Protein 5JG7 (pdb70)

Foldseek 3Di:
DAAEEEEQDPVLQCLCLLCPPRHHYYYAHDDPPDDDDDGDPVRVVSCPPHDYYDYDDPCPDPVCVVPVVVCNPPDDDDPCPPPDPVHVVCCLVVVLVSLVVSLVVCCVRVVVCNVSSVVSSVVVNVVSCVNPPVVVVVVPPDDD/DAAAEEEQDVVLLCLCLLCPVRHHYYYAHDDDVDDGDVVNVVNPPNHPYYDYDDPCPDPVCVVPPVVCNPPDDDDPCPPPDDPDALVVVLVSLVVSLVVCCVRPVVCNVSSVVSSVVVNVVSVCSDVVVVVVVPDDDD

CATH classification: 3.40.50.1980

Organism: Salmonella typhimurium (strain LT2 / SGSC1412 / ATCC 700720) (NCBI:txid99287)

Solvent-accessible surface area: 16280 Å² total

InterPro domains:
  IPR006127 Periplasmic solute binding protein, ZnuA-like [PF01297] (32-295)
  IPR006128 Adhesion lipoprotein PsaA-like [PR00690] (29-47)
  IPR006128 Adhesion lipoprotein PsaA-like [PR00690] (60-73)
  IPR006128 Adhesion lipoprotein PsaA-like [PR00690] (73-90)
  IPR006128 Adhesion lipoprotein PsaA-like [PR00690] (184-205)
  IPR006128 Adhesion lipoprotein PsaA-like [PR00690] (237-255)
  IPR006128 Adhesion lipoprotein PsaA-like [PR00690] (263-282)
  IPR006129 Adhesin B [PR00691] (29-50)
  IPR006129 Adhesin B [PR00691] (54-72)
  IPR006129 Adhesin B [PR00691] (73-92)
  IPR006129 Adhesin B [PR00691] (184-201)
  IPR006129 Adhesin B [PR00691] (210-228)
  IPR006129 Adhesin B [PR00691] (233-250)
  IPR006129 Adhesin B [PR00691] (255-273)
  IPR050492 Bacterial metal-binding protein 9 [PTHR42953] (10-298)

Radius of gyration: 21.62 Å; Cα contacts (8 Å, |Δi|>4): 447; chains: 2; bounding box: 45×67×71 Å

Secondary structure (DSSP, 8-state):
--EEEEES-HHHH--HHHHTTSEEEEE-------S--PPPHHHHHHHTT--EEEE--GGGSHHHHHH-GGGTTS-EEE--TT---------HHHHHHHHHHHHHHHHHH-GGGHHHHHHHHHHHHHHHH---HHHHHHHTSPP-/--EEEEES-HHHH--HHHHTTSEEEEE-PPP---PPPHHHHHHHTT--EEEE--GGGSHHHHHH-GGGTTS-EEE--TT------HHHHHHHHHHHHHHHHHH-GGGHHHHHHHHHHHHHHHH---HHHHHHHTPPP-

Sequence (282 aa):
EKFKVITTFTVIADAKKNVAGDAAEVSSITKPGEIHEYQPTPGDIKRAQGAQLILANGLNLERWFARFYQHLSGVPEVVVSTGVKPGIHAWWSAENALIYVDNIRDALVKYDPDNAQQIYKQNAERYKAKIRRQQADPLRAELEKIPADEKFKVITTFFTVIADAKNVAGDAAEVSSITKPGAYQPTPGDIKRAQGAQLILANGLNLEERWFARFYQHLSSGVPEVVVSTGVKPAWSAENALIYVDNIRDALVKYDPDNAQIYKQNAERYKAKIRRQADPLRAELEKIPAD

B-factor: mean 22.97, std 14.44, range [2.59, 159.56]

Nearest PDB structures (foldseek):
  5jg7-assembly1_A  TM=1.007E+00  e=6.590E-25  Salmonella enterica subsp. enterica serovar Typhimurium str. LT2
  5jg7-assembly1_B  TM=9.469E-01  e=6.593E-22  Salmonella enterica subsp. enterica serovar Typhimurium str. LT2
  7lm6-assembly1_A  TM=6.054E-01  e=1.910E-05  Streptococcus pseudopneumoniae 5247
  3cx3-assembly2_B  TM=5.888E-01  e=1.595E-05  Streptococcus pneumoniae R6
  4h0f-assembly2_B  TM=5.814E-01  e=5.980E-05  Streptococcus agalactiae 2603V/R

Structure (mmCIF, N/CA/C/O backbone):
data_5JG7
#
_entry.id   5JG7
#
_cell.length_a   44.057
_cell.length_b   84.582
_cell.length_c   91.049
_cell.angle_alpha   90.000
_cell.angle_beta   90.000
_cell.angle_gamma   90.000
#
_symmetry.space_group_name_H-M   'P 21 21 21'
#
loop_
_entity.id
_entity.type
_entity.pdbx_description
1 polymer 'Fur regulated Salmonella iron transporter'
2 non-polymer GLYCEROL
3 water water
#
loop_
_atom_site.group_PDB
_atom_site.id
_atom_site.type_symbol
_atom_site.label_atom_id
_atom_site.label_alt_id
_atom_site.label_comp_id
_atom_site.label_asym_id
_atom_site.label_entity_id
_atom_site.label_seq_id
_atom_site.pdbx_PDB_ins_code
_atom_site.Cartn_x
_atom_site.Cartn_y
_atom_site.Cartn_z
_atom_site.occupancy
_atom_site.B_iso_or_equiv
_atom_site.auth_seq_id
_atom_site.auth_comp_id
_atom_site.auth_asym_id
_atom_site.auth_atom_id
_atom_site.pdbx_PDB_model_num
ATOM 1 N N . GLU A 1 1 ? 38.418 53.974 -0.846 1.00 45.16 28 GLU A N 1
ATOM 2 C CA . GLU A 1 1 ? 38.115 52.900 0.094 1.00 44.03 28 GLU A CA 1
ATOM 3 C C . GLU A 1 1 ? 36.631 52.544 0.032 1.00 37.30 28 GLU A C 1
ATOM 4 O O . GLU A 1 1 ? 35.776 53.432 0.086 1.00 36.71 28 GLU A O 1
ATOM 10 N N . LYS A 1 2 ? 36.327 51.251 -0.084 1.00 31.29 29 LYS A N 1
ATOM 11 C CA . LYS A 1 2 ? 34.937 50.822 -0.172 1.00 27.01 29 LYS A CA 1
ATOM 12 C C . LYS A 1 2 ? 34.190 51.153 1.113 1.00 21.44 29 LYS A C 1
ATOM 13 O O . LYS A 1 2 ? 34.719 50.994 2.215 1.00 22.62 29 LYS A O 1
ATOM 19 N N . PHE A 1 3 ? 32.953 51.614 0.953 1.00 19.17 30 PHE A N 1
ATOM 20 C CA . PHE A 1 3 ? 32.042 51.803 2.073 1.00 16.27 30 PHE A CA 1
ATOM 21 C C . PHE A 1 3 ? 31.916 50.501 2.861 1.00 15.80 30 PHE A C 1
ATOM 22 O O . PHE A 1 3 ? 31.806 49.422 2.282 1.00 17.05 30 PHE A O 1
ATOM 30 N N . LYS A 1 4 ? 31.941 50.591 4.189 1.00 14.20 31 LYS A N 1
ATOM 31 C CA . LYS A 1 4 ? 32.015 49.398 5.029 1.00 15.50 31 LYS A CA 1
ATOM 32 C C . LYS A 1 4 ? 30.742 49.255 5.857 1.00 11.57 31 LYS A C 1
ATOM 33 O O . LYS A 1 4 ? 30.326 50.199 6.533 1.00 11.28 31 LYS A O 1
ATOM 39 N N . VAL A 1 5 ? 30.146 48.063 5.818 1.00 10.10 32 VAL A N 1
ATOM 40 C CA . VAL A 1 5 ? 28.855 47.791 6.449 1.00 9.26 32 VAL A CA 1
ATOM 41 C C . VAL A 1 5 ? 29.007 46.563 7.331 1.00 8.62 32 VAL A C 1
ATOM 42 O O . VAL A 1 5 ? 29.684 45.607 6.944 1.00 9.04 32 VAL A O 1
ATOM 46 N N . ILE A 1 6 ? 28.373 46.564 8.510 1.00 6.86 33 ILE A N 1
ATOM 47 C CA . ILE A 1 6 ? 28.385 45.366 9.342 1.00 7.53 33 ILE A CA 1
ATOM 48 C C . ILE A 1 6 ? 26.971 45.038 9.810 1.00 6.45 33 ILE A C 1
ATOM 49 O O . ILE A 1 6 ? 26.054 45.860 9.749 1.00 4.91 33 ILE A O 1
ATOM 54 N N . THR A 1 7 ? 26.815 43.794 10.258 1.00 4.24 34 THR A N 1
ATOM 55 C CA . THR A 1 7 ? 25.561 43.303 10.807 1.00 4.26 34 THR A CA 1
ATOM 56 C C . THR A 1 7 ? 25.876 42.142 11.735 1.00 4.58 34 THR A C 1
ATOM 57 O O . THR A 1 7 ? 26.952 41.543 11.659 1.00 5.98 34 THR A O 1
ATOM 61 N N . THR A 1 8 ? 24.929 41.813 12.619 1.00 3.83 35 THR A N 1
ATOM 62 C CA . THR A 1 8 ? 25.099 40.633 13.457 1.00 4.95 35 THR A CA 1
ATOM 63 C C . THR A 1 8 ? 24.304 39.437 12.945 1.00 5.40 35 THR A C 1
ATOM 64 O O . THR A 1 8 ? 24.307 38.388 13.590 1.00 8.69 35 THR A O 1
ATOM 68 N N . PHE A 1 9 ? 23.628 39.564 11.803 1.00 5.34 36 PHE A N 1
ATOM 69 C CA . PHE A 1 9 ? 22.814 38.493 11.239 1.00 6.60 36 PHE A CA 1
ATOM 70 C C . PHE A 1 9 ? 23.407 38.036 9.919 1.00 7.09 36 PHE A C 1
ATOM 71 O O . PHE A 1 9 ? 23.510 38.826 8.972 1.00 7.71 36 PHE A O 1
ATOM 79 N N . THR A 1 10 ? 23.754 36.752 9.844 1.00 9.53 37 THR A N 1
ATOM 80 C CA . THR A 1 10 ? 24.356 36.216 8.631 1.00 12.33 37 THR A CA 1
ATOM 81 C C . THR A 1 10 ? 23.449 36.409 7.424 1.00 9.32 37 THR A C 1
ATOM 82 O O . THR A 1 10 ? 23.915 36.772 6.337 1.00 7.83 37 THR A O 1
ATOM 86 N N . VAL A 1 11 ? 22.145 36.205 7.594 1.00 8.51 38 VAL A N 1
ATOM 87 C CA . VAL A 1 11 ? 21.258 36.312 6.438 1.00 9.53 38 VAL A CA 1
ATOM 88 C C . VAL A 1 11 ? 21.196 37.753 5.932 1.00 6.63 38 VAL A C 1
ATOM 89 O O . VAL A 1 11 ? 21.122 37.985 4.719 1.00 6.44 38 VAL A O 1
ATOM 93 N N . ILE A 1 12 ? 21.246 38.741 6.833 1.00 5.29 39 ILE A N 1
ATOM 94 C CA . ILE A 1 12 ? 21.327 40.133 6.367 1.00 4.64 39 ILE A CA 1
ATOM 95 C C . ILE A 1 12 ? 22.643 40.379 5.639 1.00 4.84 39 ILE A C 1
ATOM 96 O O . ILE A 1 12 ? 22.678 41.062 4.610 1.00 3.84 39 ILE A O 1
ATOM 101 N N . ALA A 1 13 ? 23.745 39.818 6.141 1.00 6.11 40 ALA A N 1
ATOM 102 C CA . ALA A 1 13 ? 25.015 39.987 5.437 1.00 6.18 40 ALA A CA 1
ATOM 103 C C . ALA A 1 13 ? 24.950 39.380 4.038 1.00 7.89 40 ALA A C 1
ATOM 104 O O . ALA A 1 13 ? 25.419 39.991 3.071 1.00 10.15 40 ALA A O 1
ATOM 106 N N . ASP A 1 14 ? 24.350 38.191 3.914 1.00 7.13 41 ASP A N 1
ATOM 107 C CA . ASP A 1 14 ? 24.238 37.525 2.616 1.00 9.89 41 ASP A CA 1
ATOM 108 C C . ASP A 1 14 ? 23.445 38.378 1.632 1.00 8.73 41 ASP A C 1
ATOM 109 O O . ASP A 1 14 ? 23.862 38.573 0.486 1.00 8.80 41 ASP A O 1
ATOM 122 N N . ALA A 1 16 ? 22.808 41.612 1.868 1.00 4.50 43 ALA A N 1
ATOM 123 C CA . ALA A 1 16 ? 23.515 42.873 1.657 1.00 5.29 43 ALA A CA 1
ATOM 124 C C . ALA A 1 16 ? 24.708 42.718 0.712 1.00 6.24 43 ALA A C 1
ATOM 125 O O . ALA A 1 16 ? 25.003 43.643 -0.052 1.00 8.21 43 ALA A O 1
ATOM 127 N N A LYS A 1 17 ? 25.399 41.569 0.746 0.53 8.35 44 LYS A N 1
ATOM 128 N N B LYS A 1 17 ? 25.390 41.563 0.738 0.47 8.05 44 LYS A N 1
ATOM 129 C CA A LYS A 1 17 ? 26.480 41.329 -0.209 0.53 9.26 44 LYS A CA 1
ATOM 130 C CA B LYS A 1 17 ? 26.483 41.323 -0.203 0.47 8.87 44 LYS A CA 1
ATOM 131 C C A LYS A 1 17 ? 25.961 41.353 -1.640 0.53 9.51 44 LYS A C 1
ATOM 132 C C B LYS A 1 17 ? 25.987 41.296 -1.643 0.47 9.39 44 LYS A C 1
ATOM 133 O O A LYS A 1 17 ? 26.624 41.882 -2.542 0.53 9.79 44 LYS A O 1
ATOM 134 O O B LYS A 1 17 ? 26.702 41.730 -2.556 0.47 10.11 44 LYS A O 1
ATOM 145 N N . ASN A 1 18 ? 24.778 40.782 -1.870 1.00 8.67 45 ASN A N 1
ATOM 146 C CA . ASN A 1 18 ? 24.207 40.798 -3.213 1.00 7.10 45 ASN A CA 1
ATOM 147 C C . ASN A 1 18 ? 23.797 42.204 -3.635 1.00 7.34 45 ASN A C 1
ATOM 148 O O . ASN A 1 18 ? 23.973 42.583 -4.798 1.00 13.46 45 ASN A O 1
ATOM 153 N N . VAL A 1 19 ? 23.263 43.003 -2.708 1.00 7.24 46 VAL A N 1
ATOM 154 C CA . VAL A 1 19 ? 22.906 44.375 -3.060 1.00 7.95 46 VAL A CA 1
ATOM 155 C C . VAL A 1 19 ? 24.165 45.222 -3.247 1.00 9.26 46 VAL A C 1
ATOM 156 O O . VAL A 1 19 ? 24.235 46.062 -4.158 1.00 9.12 46 VAL A O 1
ATOM 160 N N . ALA A 1 20 ? 25.173 45.020 -2.388 1.00 10.39 47 ALA A N 1
ATOM 161 C CA . ALA A 1 20 ? 26.376 45.855 -2.411 1.00 11.61 47 ALA A CA 1
ATOM 162 C C . ALA A 1 20 ? 27.257 45.546 -3.612 1.00 14.85 47 ALA A C 1
ATOM 163 O O . ALA A 1 20 ? 27.847 46.459 -4.209 1.00 14.44 47 ALA A O 1
ATOM 165 N N . GLY A 1 21 ? 27.378 44.266 -3.969 1.00 14.60 48 GLY A N 1
ATOM 166 C CA . GLY A 1 21 ? 28.280 43.889 -5.046 1.00 17.47 48 GLY A CA 1
ATOM 167 C C . GLY A 1 21 ? 29.687 44.378 -4.766 1.00 18.72 48 GLY A C 1
ATOM 168 O O . GLY A 1 21 ? 30.253 44.150 -3.689 1.00 21.11 48 GLY A O 1
ATOM 169 N N . ASP A 1 22 ? 30.250 45.096 -5.735 1.00 21.12 49 ASP A N 1
ATOM 170 C CA . ASP A 1 22 ? 31.601 45.632 -5.627 1.00 23.44 49 ASP A CA 1
ATOM 171 C C . ASP A 1 22 ? 31.664 47.006 -4.967 1.00 22.41 49 ASP A C 1
ATOM 172 O O . ASP A 1 22 ? 32.771 47.509 -4.738 1.00 25.05 49 ASP A O 1
ATOM 177 N N . ALA A 1 23 ? 30.519 47.635 -4.680 1.00 18.90 50 ALA A N 1
ATOM 178 C CA . ALA A 1 23 ? 30.506 49.012 -4.190 1.00 17.83 50 ALA A CA 1
ATOM 179 C C . ALA A 1 23 ? 30.771 49.115 -2.694 1.00 17.04 50 ALA A C 1
ATOM 180 O O . ALA A 1 23 ? 31.340 50.115 -2.234 1.00 22.21 50 ALA A O 1
ATOM 182 N N . ALA A 1 24 ? 30.349 48.130 -1.913 1.00 16.43 51 ALA A N 1
ATOM 183 C CA . ALA A 1 24 ? 30.556 48.175 -0.475 1.00 15.93 51 ALA A CA 1
ATOM 184 C C . ALA A 1 24 ? 31.092 46.837 0.014 1.00 16.11 51 ALA A C 1
ATOM 185 O O . ALA A 1 24 ? 30.951 45.804 -0.644 1.00 16.66 51 ALA A O 1
ATOM 187 N N . GLU A 1 25 ? 31.720 46.876 1.184 1.00 15.51 52 GLU A N 1
ATOM 188 C CA . GLU A 1 25 ? 32.175 45.686 1.882 1.00 18.30 52 GLU A CA 1
ATOM 189 C C . GLU A 1 25 ? 31.210 45.392 3.023 1.00 14.75 52 GLU A C 1
ATOM 190 O O . GLU A 1 25 ? 30.857 46.296 3.782 1.00 17.30 52 GLU A O 1
ATOM 196 N N . VAL A 1 26 ? 30.786 44.139 3.136 1.00 13.19 53 VAL A N 1
ATOM 197 C CA . VAL A 1 26 ? 29.817 43.719 4.145 1.00 11.59 53 VAL A CA 1
ATOM 198 C C . VAL A 1 26 ? 30.445 42.619 4.984 1.00 12.95 53 VAL A C 1
ATOM 199 O O . VAL A 1 26 ? 30.918 41.613 4.439 1.00 15.26 53 VAL A O 1
ATOM 203 N N . SER A 1 27 ? 30.453 42.808 6.301 1.00 12.89 54 SER A N 1
ATOM 204 C CA . SER A 1 27 ? 30.997 41.834 7.235 1.00 14.24 54 SER A CA 1
ATOM 205 C C . SER A 1 27 ? 29.980 41.576 8.329 1.00 12.45 54 SER A C 1
ATOM 206 O O . SER A 1 27 ? 29.189 42.449 8.671 1.00 9.53 54 SER A O 1
ATOM 209 N N . SER A 1 28 ? 30.022 40.387 8.902 1.00 11.15 55 SER A N 1
ATOM 210 C CA . SER A 1 28 ? 29.152 40.109 10.030 1.00 11.16 55 SER A CA 1
ATOM 211 C C . SER A 1 28 ? 29.981 39.800 11.267 1.00 12.40 55 SER A C 1
ATOM 212 O O . SER A 1 28 ? 31.126 39.343 11.181 1.00 13.31 55 SER A O 1
ATOM 215 N N . ILE A 1 29 ? 29.406 40.099 12.426 1.00 7.17 56 ILE A N 1
ATOM 216 C CA . ILE A 1 29 ? 30.047 39.788 13.693 1.00 8.34 56 ILE A CA 1
ATOM 217 C C . ILE A 1 29 ? 29.037 39.013 14.524 1.00 8.14 56 ILE A C 1
ATOM 218 O O . ILE A 1 29 ? 27.836 39.028 14.248 1.00 6.96 56 ILE A O 1
ATOM 223 N N . THR A 1 30 ? 29.533 38.306 15.538 1.00 9.13 57 THR A N 1
ATOM 224 C CA . THR A 1 30 ? 28.680 37.438 16.337 1.00 12.31 57 THR A CA 1
ATOM 225 C C . THR A 1 30 ? 28.154 38.183 17.564 1.00 15.16 57 THR A C 1
ATOM 226 O O . THR A 1 30 ? 28.911 38.858 18.270 1.00 19.67 57 THR A O 1
ATOM 230 N N . LYS A 1 31 ? 26.843 38.103 17.779 1.00 11.42 58 LYS A N 1
ATOM 231 C CA . LYS A 1 31 ? 26.169 38.651 18.956 1.00 13.02 58 LYS A CA 1
ATOM 232 C C . LYS A 1 31 ? 25.813 37.520 19.911 1.00 14.07 58 LYS A C 1
ATOM 233 O O . LYS A 1 31 ? 25.165 36.548 19.490 1.00 13.83 58 LYS A O 1
ATOM 239 N N . PRO A 1 32 ? 26.200 37.584 21.181 1.00 15.65 59 PRO A N 1
ATOM 240 C CA . PRO A 1 32 ? 25.850 36.498 22.105 1.00 16.42 59 PRO A CA 1
ATOM 241 C C . PRO A 1 32 ? 24.350 36.450 22.365 1.00 20.84 59 PRO A C 1
ATOM 242 O O . PRO A 1 32 ? 23.648 37.460 22.299 1.00 20.33 59 PRO A O 1
ATOM 246 N N . GLY A 1 33 ? 23.860 35.253 22.669 1.00 22.33 60 GLY A N 1
ATOM 247 C CA . GLY A 1 33 ? 22.436 35.050 22.882 1.00 27.73 60 GLY A CA 1
ATOM 248 C C . GLY A 1 33 ? 21.973 35.331 24.300 1.00 33.35 60 GLY A C 1
ATOM 249 O O . GLY A 1 33 ? 22.679 35.972 25.080 1.00 39.00 60 GLY A O 1
ATOM 250 N N . GLU A 1 35 ? 21.397 37.259 28.615 1.00 56.66 62 GLU A N 1
ATOM 251 C CA . GLU A 1 35 ? 22.562 38.134 28.528 1.00 56.85 62 GLU A CA 1
ATOM 252 C C . GLU A 1 35 ? 23.798 37.459 29.116 1.00 56.56 62 GLU A C 1
ATOM 253 O O . GLU A 1 35 ? 23.756 36.936 30.230 1.00 55.99 62 GLU A O 1
ATOM 255 N N . ILE A 1 36 ? 24.897 37.481 28.361 1.00 56.31 63 ILE A N 1
ATOM 256 C CA . ILE A 1 36 ? 26.129 36.806 28.751 1.00 55.67 63 ILE A CA 1
ATOM 257 C C . ILE A 1 36 ? 27.012 37.746 29.564 1.00 56.11 63 ILE A C 1
ATOM 258 O O . ILE A 1 36 ? 27.246 38.892 29.162 1.00 57.71 63 ILE A O 1
ATOM 260 N N . HIS A 1 37 ? 27.506 37.251 30.703 1.00 57.08 64 HIS A N 1
ATOM 261 C CA . HIS A 1 37 ? 28.281 38.086 31.618 1.00 57.33 64 HIS A CA 1
ATOM 262 C C . HIS A 1 37 ? 29.548 38.611 30.954 1.00 56.87 64 HIS A C 1
ATOM 263 O O . HIS A 1 37 ? 29.721 39.823 30.779 1.00 59.12 64 HIS A O 1
ATOM 265 N N . GLU A 1 38 ? 30.454 37.711 30.586 1.00 53.80 65 GLU A N 1
ATOM 266 C CA . GLU A 1 38 ? 31.705 38.073 29.925 1.00 51.34 65 GLU A CA 1
ATOM 267 C C . GLU A 1 38 ? 31.686 37.469 28.524 1.00 48.37 65 GLU A C 1
ATOM 268 O O . GLU A 1 38 ? 31.900 36.262 28.357 1.00 50.85 65 GLU A O 1
ATOM 270 N N . TYR A 1 39 ? 31.416 38.296 27.514 1.00 42.90 66 TYR A N 1
ATOM 271 C CA . TYR A 1 39 ? 31.500 37.859 26.121 1.00 37.18 66 TYR A CA 1
ATOM 272 C C . TYR A 1 39 ? 32.609 38.650 25.440 1.00 34.37 66 TYR A C 1
ATOM 273 O O . TYR A 1 39 ? 32.414 39.806 25.053 1.00 35.42 66 TYR A O 1
ATOM 282 N N . GLN A 1 40 ? 33.747 38.012 25.277 1.00 30.48 67 GLN A N 1
ATOM 283 C CA . GLN A 1 40 ? 34.911 38.641 24.675 1.00 31.85 67 GLN A CA 1
ATOM 284 C C . GLN A 1 40 ? 34.848 38.496 23.158 1.00 30.60 67 GLN A C 1
ATOM 285 O O . GLN A 1 40 ? 34.576 37.403 22.659 1.00 27.05 67 GLN A O 1
ATOM 291 N N . PRO A 1 41 ? 35.085 39.561 22.401 1.00 34.86 68 PRO A N 1
ATOM 292 C CA . PRO A 1 41 ? 35.126 39.421 20.944 1.00 34.59 68 PRO A CA 1
ATOM 293 C C . PRO A 1 41 ? 36.315 38.594 20.506 1.00 29.67 68 PRO A C 1
ATOM 294 O O . PRO A 1 41 ? 37.372 38.593 21.139 1.00 29.79 68 PRO A O 1
ATOM 298 N N . THR A 1 42 ? 36.131 37.890 19.419 1.00 25.82 69 THR A N 1
ATOM 299 C CA . THR A 1 42 ? 37.281 37.264 18.805 1.00 23.36 69 THR A CA 1
ATOM 300 C C . THR A 1 42 ? 38.103 38.309 18.059 1.00 26.06 69 THR A C 1
ATOM 301 O O . THR A 1 42 ? 37.585 39.361 17.674 1.00 23.76 69 THR A O 1
ATOM 305 N N . PRO A 1 43 ? 39.389 38.044 17.842 1.00 28.40 70 PRO A N 1
ATOM 306 C CA . PRO A 1 43 ? 40.170 38.939 16.975 1.00 29.12 70 PRO A CA 1
ATOM 307 C C . PRO A 1 43 ? 39.546 39.128 15.604 1.00 28.56 70 PRO A C 1
ATOM 308 O O . PRO A 1 43 ? 39.568 40.242 15.065 1.00 28.27 70 PRO A O 1
ATOM 312 N N . GLY A 1 44 ? 38.957 38.069 15.040 1.00 27.29 71 GLY A N 1
ATOM 313 C CA . GLY 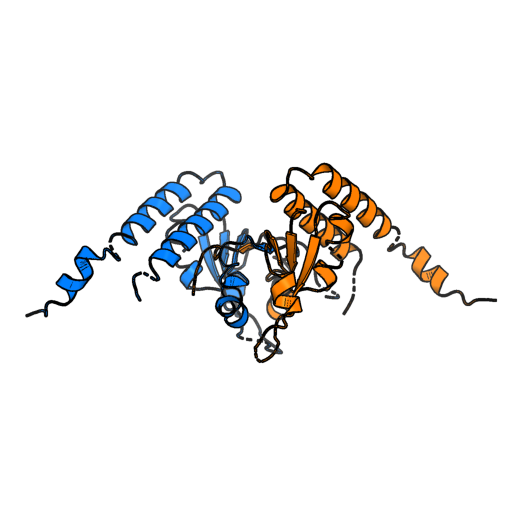A 1 44 ? 38.320 38.193 13.739 1.00 25.15 71 GLY A CA 1
ATOM 314 C C . GLY A 1 44 ? 37.167 39.184 13.737 1.00 20.31 71 GLY A C 1
ATOM 315 O O . GLY A 1 44 ? 36.999 39.952 12.786 1.00 21.34 71 GLY A O 1
ATOM 316 N N . ASP A 1 45 ? 36.356 39.180 14.799 1.00 18.19 72 ASP A N 1
ATOM 317 C CA . ASP A 1 45 ? 35.251 40.138 14.856 1.00 16.33 72 ASP A CA 1
ATOM 318 C C . ASP A 1 45 ? 35.764 41.555 15.079 1.00 16.60 72 ASP A C 1
ATOM 319 O O . ASP A 1 45 ? 35.206 42.517 14.537 1.00 14.47 72 ASP A O 1
ATOM 324 N N . ILE A 1 46 ? 36.827 41.710 15.878 1.00 18.57 73 ILE A N 1
ATOM 325 C CA . ILE A 1 46 ? 37.421 43.032 16.057 1.00 21.70 73 ILE A CA 1
ATOM 326 C C . ILE A 1 46 ? 37.852 43.602 14.713 1.00 23.02 73 ILE A C 1
ATOM 327 O O . ILE A 1 46 ? 37.621 44.779 14.413 1.00 24.14 73 ILE A O 1
ATOM 332 N N . LYS A 1 47 ? 38.471 42.775 13.877 1.00 23.06 74 LYS A N 1
ATOM 333 C CA . LYS A 1 47 ? 38.960 43.281 12.601 1.00 24.69 74 LYS A CA 1
ATOM 334 C C . LYS A 1 47 ? 37.811 43.532 11.635 1.00 21.32 74 LYS A C 1
ATOM 335 O O . LYS A 1 47 ? 37.832 44.513 10.884 1.00 22.18 74 LYS A O 1
ATOM 341 N N . ARG A 1 48 ? 36.797 42.662 11.644 1.00 17.79 75 ARG A N 1
ATOM 342 C CA . ARG A 1 48 ? 35.658 42.852 10.750 1.00 18.32 75 ARG A CA 1
ATOM 343 C C . ARG A 1 48 ? 34.916 44.148 11.043 1.00 17.28 75 ARG A C 1
ATOM 344 O O . ARG A 1 48 ? 34.350 44.756 10.127 1.00 17.94 75 ARG A O 1
ATOM 352 N N . ALA A 1 49 ? 34.902 44.591 12.301 1.00 16.52 76 ALA A N 1
ATOM 353 C CA . ALA A 1 49 ? 34.153 45.792 12.651 1.00 15.45 76 ALA A CA 1
ATOM 354 C C . ALA A 1 49 ? 34.933 47.079 12.416 1.00 17.51 76 ALA A C 1
ATOM 355 O O . ALA A 1 49 ? 34.340 48.158 12.482 1.00 15.52 76 ALA A O 1
ATOM 357 N N . GLN A 1 50 ? 36.237 46.991 12.126 1.00 17.61 77 GLN A N 1
ATOM 358 C CA . GLN A 1 50 ? 37.051 48.181 11.895 1.00 21.88 77 GLN A CA 1
ATOM 359 C C . GLN A 1 50 ? 36.493 49.044 10.773 1.00 20.96 77 GLN A C 1
ATOM 360 O O . GLN A 1 50 ? 36.222 48.557 9.673 1.00 21.77 77 GLN A O 1
ATOM 366 N N . GLY A 1 51 ? 36.364 50.338 11.042 1.00 20.16 78 GLY A N 1
ATOM 367 C CA . GLY A 1 51 ? 35.947 51.260 10.009 1.00 20.70 78 GLY A CA 1
ATOM 368 C C . GLY A 1 51 ? 34.508 51.133 9.571 1.00 19.63 78 GLY A C 1
ATOM 369 O O . GLY A 1 51 ? 34.124 51.745 8.566 1.00 17.89 78 GLY A O 1
ATOM 370 N N . ALA A 1 52 ? 33.692 50.370 10.300 1.00 15.75 79 ALA A N 1
ATOM 371 C CA . ALA A 1 52 ? 32.280 50.253 9.956 1.00 13.84 79 ALA A CA 1
ATOM 372 C C . ALA A 1 52 ? 31.649 51.633 9.826 1.00 12.19 79 ALA A C 1
ATOM 373 O O . ALA A 1 52 ? 31.875 52.517 10.658 1.00 13.68 79 ALA A O 1
ATOM 375 N N . GLN A 1 53 ? 30.878 51.825 8.755 1.00 10.54 80 GLN A N 1
ATOM 376 C CA . GLN A 1 53 ? 30.175 53.074 8.511 1.00 11.48 80 GLN A CA 1
ATOM 377 C C . GLN A 1 53 ? 28.659 52.939 8.564 1.00 10.19 80 GLN A C 1
ATOM 378 O O . GLN A 1 53 ? 27.955 53.959 8.517 1.00 11.67 80 GLN A O 1
ATOM 384 N N . LEU A 1 54 ? 28.142 51.718 8.682 1.00 8.46 81 LEU A N 1
ATOM 385 C CA . LEU A 1 54 ? 26.708 51.494 8.712 1.00 7.69 81 LEU A CA 1
ATOM 386 C C . LEU A 1 54 ? 26.496 50.137 9.355 1.00 6.53 81 LEU A C 1
ATOM 387 O O . LEU A 1 54 ? 27.226 49.192 9.043 1.00 6.16 81 LEU A O 1
ATOM 392 N N . ILE A 1 55 ? 25.515 50.053 10.249 1.00 4.62 82 ILE A N 1
ATOM 393 C CA . ILE A 1 55 ? 25.102 48.792 10.859 1.00 4.59 82 ILE A CA 1
ATOM 394 C C . ILE A 1 55 ? 23.699 48.483 10.360 1.00 4.98 82 ILE A C 1
ATOM 395 O O . ILE A 1 55 ? 22.814 49.339 10.429 1.00 5.06 82 ILE A O 1
ATOM 400 N N . LEU A 1 56 ? 23.487 47.258 9.872 1.00 3.84 83 LEU A N 1
ATOM 401 C CA . LEU A 1 56 ? 22.168 46.823 9.418 1.00 3.05 83 LEU A CA 1
ATOM 402 C C . LEU A 1 56 ? 21.576 45.901 10.473 1.00 2.75 83 LEU A C 1
ATOM 403 O O . LEU A 1 56 ? 22.202 44.902 10.835 1.00 4.26 83 LEU A O 1
ATOM 408 N N . ALA A 1 57 ? 20.374 46.227 10.954 1.00 3.31 84 ALA A N 1
ATOM 409 C CA . ALA A 1 57 ? 19.778 45.558 12.105 1.00 3.56 84 ALA A CA 1
ATOM 410 C C . ALA A 1 57 ? 18.393 44.985 11.812 1.00 4.21 84 ALA A C 1
ATOM 411 O O . ALA A 1 57 ? 17.665 45.454 10.949 1.00 3.70 84 ALA A O 1
ATOM 413 N N . ASN A 1 58 ? 18.031 43.962 12.576 1.00 5.35 85 ASN A N 1
ATOM 414 C CA . ASN A 1 58 ? 16.636 43.565 12.684 1.00 5.19 85 ASN A CA 1
ATOM 415 C C . ASN A 1 58 ? 15.949 44.421 13.735 1.00 5.40 85 ASN A C 1
ATOM 416 O O . ASN A 1 58 ? 16.585 44.929 14.668 1.00 10.33 85 ASN A O 1
ATOM 421 N N . GLY A 1 59 ? 14.640 44.604 13.566 1.00 5.84 86 GLY A N 1
ATOM 422 C CA . GLY A 1 59 ? 13.871 45.457 14.440 1.00 7.66 86 GLY A CA 1
ATOM 423 C C . GLY A 1 59 ? 13.032 44.681 15.443 1.00 8.92 86 GLY A C 1
ATOM 424 O O . GLY A 1 59 ? 13.062 43.453 15.542 1.00 7.54 86 GLY A O 1
ATOM 425 N N . LEU A 1 60 ? 12.275 45.456 16.217 1.00 8.13 87 LEU A N 1
ATOM 426 C CA . LEU A 1 60 ? 11.375 44.887 17.204 1.00 10.91 87 LEU A CA 1
ATOM 427 C C . LEU A 1 60 ? 10.374 43.931 16.562 1.00 11.58 87 LEU A C 1
ATOM 428 O O . LEU A 1 60 ? 9.946 42.954 17.191 1.00 10.78 87 LEU A O 1
ATOM 433 N N . ASN A 1 61 ? 10.016 44.174 15.298 1.00 10.96 88 ASN A N 1
ATOM 434 C CA . ASN A 1 61 ? 9.032 43.346 14.622 1.00 12.89 88 ASN A CA 1
ATOM 435 C C . ASN A 1 61 ? 9.504 41.913 14.414 1.00 13.45 88 ASN A C 1
ATOM 436 O O . ASN A 1 61 ? 8.690 41.069 14.030 1.00 15.99 88 ASN A O 1
ATOM 441 N N . LEU A 1 62 ? 10.770 41.605 14.688 1.00 12.68 89 LEU A N 1
ATOM 442 C CA . LEU A 1 62 ? 11.247 40.237 14.591 1.00 14.42 89 LEU A CA 1
ATOM 443 C C . LEU A 1 62 ? 11.445 39.566 15.942 1.00 15.56 89 LEU A C 1
ATOM 444 O O . LEU A 1 62 ? 11.762 38.372 15.979 1.00 19.01 89 LEU A O 1
ATOM 449 N N . GLU A 1 63 ? 11.273 40.286 17.045 1.00 14.09 90 GLU A N 1
ATOM 450 C CA . GLU A 1 63 ? 11.254 39.630 18.344 1.00 16.37 90 GLU A CA 1
ATOM 451 C C . GLU A 1 63 ? 9.983 38.799 18.464 1.00 18.02 90 GLU A C 1
ATOM 452 O O . GLU A 1 63 ? 8.889 39.278 18.149 1.00 17.53 90 GLU A O 1
ATOM 458 N N . ARG A 1 64 ? 10.133 37.546 18.913 1.00 19.12 91 ARG A N 1
ATOM 459 C CA . ARG A 1 64 ? 9.013 36.604 18.952 1.00 22.54 91 ARG A CA 1
ATOM 460 C C . ARG A 1 64 ? 7.796 37.179 19.672 1.00 24.15 91 ARG A C 1
ATOM 461 O O . ARG A 1 64 ? 6.669 37.102 19.166 1.00 24.36 91 ARG A O 1
ATOM 463 N N . TRP A 1 65 ? 8.002 37.762 20.857 1.00 24.64 92 TRP A N 1
ATOM 464 C CA . TRP A 1 65 ? 6.872 38.290 21.621 1.00 25.75 92 TRP A CA 1
ATOM 465 C C . TRP A 1 65 ? 6.141 39.375 20.847 1.00 26.60 92 TRP A C 1
ATOM 466 O O . TRP A 1 65 ? 4.908 39.461 20.885 1.00 27.99 92 TRP A O 1
ATOM 477 N N . PHE A 1 66 ? 6.887 40.212 20.135 1.00 23.26 93 PHE A N 1
ATOM 478 C CA . PHE A 1 66 ? 6.286 41.330 19.429 1.00 20.12 93 PHE A CA 1
ATOM 479 C C . PHE A 1 66 ? 5.674 40.893 18.105 1.00 23.23 93 PHE A C 1
ATOM 480 O O . PHE A 1 66 ? 4.620 41.402 17.706 1.00 23.22 93 PHE A O 1
ATOM 488 N N . ALA A 1 67 ? 6.329 39.962 17.407 1.00 21.75 94 ALA A N 1
ATOM 489 C CA . ALA A 1 67 ? 5.824 39.508 16.114 1.00 25.75 94 ALA A CA 1
ATOM 490 C C . ALA A 1 67 ? 4.479 38.810 16.251 1.00 30.98 94 ALA A C 1
ATOM 491 O O . ALA A 1 67 ? 3.653 38.854 15.329 1.00 32.77 94 ALA A O 1
ATOM 493 N N . ARG A 1 68 ? 4.241 38.170 17.394 1.00 30.24 95 ARG A N 1
ATOM 494 C CA . ARG A 1 68 ? 3.017 37.410 17.595 1.00 33.28 95 ARG A CA 1
ATOM 495 C C . ARG A 1 68 ? 1.852 38.321 17.972 1.00 30.96 95 ARG A C 1
ATOM 496 O O . ARG A 1 68 ? 0.766 38.228 17.388 1.00 32.48 95 ARG A O 1
ATOM 504 N N . PHE A 1 69 ? 2.065 39.229 18.926 1.00 27.01 96 PHE A N 1
ATOM 505 C CA . PHE A 1 69 ? 0.967 40.004 19.486 1.00 24.45 96 PHE A CA 1
ATOM 506 C C . PHE A 1 69 ? 0.773 41.360 18.831 1.00 24.97 96 PHE A C 1
ATOM 507 O O . PHE A 1 69 ? -0.285 41.971 19.018 1.00 24.57 96 PHE A O 1
ATOM 515 N N . TYR A 1 70 ? 1.757 41.852 18.089 1.00 21.96 97 TYR A N 1
ATOM 516 C CA . TYR A 1 70 ? 1.674 43.157 17.452 1.00 22.96 97 TYR A CA 1
ATOM 517 C C . TYR A 1 70 ? 1.910 43.034 15.951 1.00 25.80 97 TYR A C 1
ATOM 518 O O . TYR A 1 70 ? 2.613 43.851 15.337 1.00 24.65 97 TYR A O 1
ATOM 527 N N . GLN A 1 71 ? 1.310 42.000 15.349 1.00 28.47 98 GLN A N 1
ATOM 528 C CA . GLN A 1 71 ? 1.413 41.792 13.906 1.00 31.49 98 GLN A CA 1
ATOM 529 C C . GLN A 1 71 ? 1.001 43.027 13.128 1.00 29.41 98 GLN A C 1
ATOM 530 O O . GLN A 1 71 ? 1.528 43.280 12.039 1.00 31.05 98 GLN A O 1
ATOM 536 N N . HIS A 1 72 ? 0.050 43.798 13.658 1.00 21.54 99 HIS A N 1
ATOM 537 C CA . HIS A 1 72 ? -0.420 44.968 12.936 1.00 22.45 99 HIS A CA 1
ATOM 538 C C . HIS A 1 72 ? 0.639 46.048 12.841 1.00 20.56 99 HIS A C 1
ATOM 539 O O . HIS A 1 72 ? 0.461 47.001 12.071 1.00 21.57 99 HIS A O 1
ATOM 546 N N . LEU A 1 73 ? 1.735 45.919 13.590 1.00 18.35 100 LEU A N 1
ATOM 547 C CA . LEU A 1 73 ? 2.804 46.911 13.586 1.00 15.97 100 LEU A CA 1
ATOM 548 C C . LEU A 1 73 ? 4.005 46.483 12.763 1.00 18.74 100 LEU A C 1
ATOM 549 O O . LEU A 1 73 ? 5.063 47.112 12.867 1.00 17.43 100 LEU A O 1
ATOM 554 N N . SER A 1 74 ? 3.868 45.437 11.945 1.00 17.84 101 SER A N 1
ATOM 555 C CA . SER A 1 74 ? 5.036 44.882 11.264 1.00 19.20 101 SER A CA 1
ATOM 556 C C . SER A 1 74 ? 5.664 45.877 10.291 1.00 18.03 101 SER A C 1
ATOM 557 O O . SER A 1 74 ? 6.871 45.803 10.031 1.00 17.48 101 SER A O 1
ATOM 560 N N . GLY A 1 75 ? 4.881 46.815 9.761 1.00 16.07 102 GLY A N 1
ATOM 561 C CA . GLY A 1 75 ? 5.358 47.802 8.812 1.00 14.52 102 GLY A CA 1
ATOM 562 C C . GLY A 1 75 ? 5.673 49.157 9.403 1.00 15.63 102 GLY A C 1
ATOM 563 O O . GLY A 1 75 ? 5.957 50.099 8.649 1.00 14.13 102 GLY A O 1
ATOM 564 N N . VAL A 1 76 ? 5.627 49.289 10.721 1.00 13.17 103 VAL A N 1
ATOM 565 C CA . VAL A 1 76 ? 5.865 50.575 11.372 1.00 12.18 103 VAL A CA 1
ATOM 566 C C . VAL A 1 76 ? 7.370 50.840 11.390 1.00 10.98 103 VAL A C 1
ATOM 567 O O . VAL A 1 76 ? 8.136 49.966 11.836 1.00 8.60 103 VAL A O 1
ATOM 571 N N . PRO A 1 77 ? 7.814 52.005 10.934 1.00 10.42 104 PRO A N 1
ATOM 572 C CA . PRO A 1 77 ? 9.252 52.291 10.943 1.00 10.43 104 PRO A CA 1
ATOM 573 C C . PRO A 1 77 ? 9.802 52.342 12.358 1.00 10.04 104 PRO A C 1
ATOM 574 O O . PRO A 1 77 ? 9.124 52.756 13.302 1.00 9.28 104 PRO A O 1
ATOM 578 N N . GLU A 1 78 ? 11.050 51.903 12.488 1.00 8.91 105 GLU A N 1
ATOM 579 C CA . GLU A 1 78 ? 11.760 51.892 13.762 1.00 9.06 105 GLU A CA 1
ATOM 580 C C . GLU A 1 78 ? 13.105 52.583 13.581 1.00 9.19 105 GLU A C 1
ATOM 581 O O . GLU A 1 78 ? 13.863 52.227 12.675 1.00 12.01 105 GLU A O 1
ATOM 587 N N . VAL A 1 79 ? 13.413 53.554 14.448 1.00 5.56 106 VAL A N 1
ATOM 588 C CA . VAL A 1 79 ? 14.601 54.390 14.314 1.00 5.21 106 VAL A CA 1
ATOM 589 C C . VAL A 1 79 ? 15.443 54.247 15.577 1.00 7.76 106 VAL A C 1
ATOM 590 O O . VAL A 1 79 ? 14.923 54.379 16.693 1.00 8.29 106 VAL A O 1
ATOM 594 N N . VAL A 1 80 ? 16.736 53.979 15.399 1.00 5.61 107 VAL A N 1
ATOM 595 C CA . VAL A 1 80 ? 17.694 53.941 16.503 1.00 5.40 107 VAL A CA 1
ATOM 596 C C . VAL A 1 80 ? 18.046 55.378 16.869 1.00 7.85 107 VAL A C 1
ATOM 597 O O . VAL A 1 80 ? 18.498 56.142 16.008 1.00 11.76 107 VAL A O 1
ATOM 601 N N . VAL A 1 81 ? 17.836 55.747 18.136 1.00 6.36 108 VAL A N 1
ATOM 602 C CA . VAL A 1 81 ? 18.083 57.115 18.610 1.00 6.43 108 VAL A CA 1
ATOM 603 C C . VAL A 1 81 ? 19.233 57.189 19.609 1.00 8.04 108 VAL A C 1
ATOM 604 O O . VAL A 1 81 ? 19.471 58.257 20.193 1.00 10.87 108 VAL A O 1
ATOM 608 N N . SER A 1 82 ? 19.960 56.096 19.830 1.00 9.21 109 SER A N 1
ATOM 609 C CA . SER A 1 82 ? 21.106 56.106 20.738 1.00 11.16 109 SER A CA 1
ATOM 610 C C . SER A 1 82 ? 22.429 56.374 20.030 1.00 13.03 109 SER A C 1
ATOM 611 O O . SER A 1 82 ? 23.490 56.266 20.661 1.00 13.97 109 SER A O 1
ATOM 614 N N . THR A 1 83 ? 22.401 56.668 18.736 1.00 13.28 110 THR A N 1
ATOM 615 C CA . THR A 1 83 ? 23.630 56.830 17.974 1.00 15.68 110 THR A CA 1
ATOM 616 C C . THR A 1 83 ? 24.463 57.966 18.547 1.00 16.93 110 THR A C 1
ATOM 617 O O . THR A 1 83 ? 23.976 59.087 18.672 1.00 17.60 110 THR A O 1
ATOM 621 N N . GLY A 1 84 ? 25.717 57.670 18.889 1.00 16.80 111 GLY A N 1
ATOM 622 C CA . GLY A 1 84 ? 26.619 58.652 19.463 1.00 17.70 111 GLY A CA 1
ATOM 623 C C . GLY A 1 84 ? 26.689 58.630 20.971 1.00 20.77 111 GLY A C 1
ATOM 624 O O . GLY A 1 84 ? 27.592 59.259 21.549 1.00 22.31 111 GLY A O 1
ATOM 625 N N . VAL A 1 85 ? 25.765 57.930 21.621 1.00 20.12 112 VAL A N 1
ATOM 626 C CA . VAL A 1 85 ? 25.768 57.800 23.070 1.00 23.62 112 VAL A CA 1
ATOM 627 C C . VAL A 1 85 ? 26.952 56.936 23.475 1.00 28.08 112 VAL A C 1
ATOM 628 O O . VAL A 1 85 ? 27.096 55.796 23.015 1.00 26.94 112 VAL A O 1
ATOM 632 N N . LYS A 1 86 ? 27.823 57.491 24.318 1.00 34.13 113 LYS A N 1
ATOM 633 C CA . LYS A 1 86 ? 28.962 56.759 24.845 1.00 42.81 113 LYS A CA 1
ATOM 634 C C . LYS A 1 86 ? 28.604 56.275 26.239 1.00 46.78 113 LYS A C 1
ATOM 635 O O . LYS A 1 86 ? 28.613 57.071 27.189 1.00 46.50 113 LYS A O 1
ATOM 641 N N . PRO A 1 87 ? 28.284 55.001 26.417 1.00 51.72 114 PRO A N 1
ATOM 642 C CA . PRO A 1 87 ? 27.647 54.558 27.663 1.00 53.96 114 PRO A CA 1
ATOM 643 C C . PRO A 1 87 ? 28.574 54.575 28.864 1.00 56.24 114 PRO A C 1
ATOM 644 O O . PRO A 1 87 ? 28.853 53.531 29.460 1.00 54.41 114 PRO A O 1
ATOM 653 N N . GLY A 1 89 ? 27.882 55.183 32.060 1.00 58.06 116 GLY A N 1
ATOM 654 C CA . GLY A 1 89 ? 26.773 55.360 32.976 1.00 58.32 116 GLY A CA 1
ATOM 655 C C . GLY A 1 89 ? 25.525 54.576 32.624 1.00 56.72 116 GLY A C 1
ATOM 656 O O . GLY A 1 89 ? 24.810 54.114 33.519 1.00 56.82 116 GLY A O 1
ATOM 657 N N . ILE A 1 90 ? 25.242 54.428 31.333 1.00 55.70 117 ILE A N 1
ATOM 658 C CA . ILE A 1 90 ? 24.091 53.645 30.897 1.00 54.74 117 ILE A CA 1
ATOM 659 C C . ILE A 1 90 ? 24.466 52.171 30.803 1.00 56.15 117 ILE A C 1
ATOM 660 O O . ILE A 1 90 ? 23.755 51.307 31.314 1.00 58.16 117 ILE A O 1
ATOM 665 N N . HIS A 1 102 ? 6.069 26.866 3.729 1.00 50.79 129 HIS A N 1
ATOM 666 C CA . HIS A 1 102 ? 5.755 28.269 3.491 1.00 50.38 129 HIS A CA 1
ATOM 667 C C . HIS A 1 102 ? 6.947 29.015 2.892 1.00 49.94 129 HIS A C 1
ATOM 668 O O . HIS A 1 102 ? 7.288 30.119 3.326 1.00 50.60 129 HIS A O 1
ATOM 670 N N . ALA A 1 103 ? 7.573 28.407 1.880 1.00 46.11 130 ALA A N 1
ATOM 671 C CA . ALA A 1 103 ? 8.693 29.047 1.198 1.00 41.11 130 ALA A CA 1
ATOM 672 C C . ALA A 1 103 ? 8.281 30.330 0.483 1.00 37.36 130 ALA A C 1
ATOM 673 O O . ALA A 1 103 ? 9.145 31.166 0.185 1.00 36.90 130 ALA A O 1
ATOM 675 N N A TRP A 1 104 ? 6.988 30.492 0.194 0.45 35.57 131 TRP A N 1
ATOM 676 N N B TRP A 1 104 ? 6.986 30.519 0.217 0.55 35.87 131 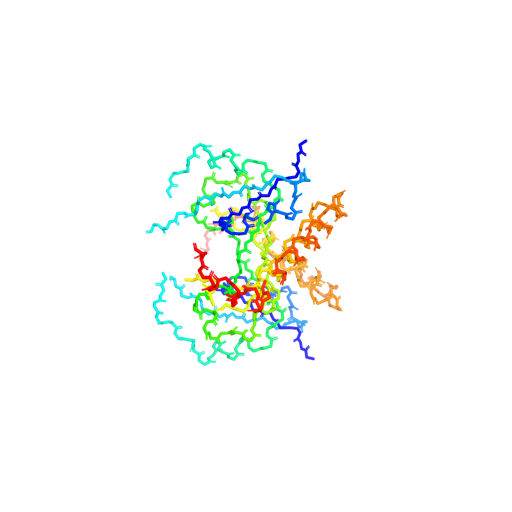TRP A N 1
ATOM 677 C CA A TRP A 1 104 ? 6.513 31.704 -0.463 0.45 34.85 131 TRP A CA 1
ATOM 678 C CA B TRP A 1 104 ? 6.549 31.724 -0.480 0.55 35.97 131 TRP A CA 1
ATOM 679 C C A TRP A 1 104 ? 6.685 32.924 0.433 0.45 35.14 131 TRP A C 1
ATOM 680 C C B TRP A 1 104 ? 6.633 32.953 0.421 0.55 35.35 131 TRP A C 1
ATOM 681 O O A TRP A 1 104 ? 7.121 33.985 -0.027 0.45 34.72 131 TRP A O 1
ATOM 682 O O B TRP A 1 104 ? 6.947 34.052 -0.050 0.55 34.43 131 TRP A O 1
ATOM 711 N N . SER A 1 106 ? 8.736 33.323 2.948 1.00 21.61 133 SER A N 1
ATOM 712 C CA . SER A 1 106 ? 10.154 33.632 3.078 1.00 20.17 133 SER A CA 1
ATOM 713 C C . SER A 1 106 ? 10.633 34.464 1.900 1.00 15.36 133 SER A C 1
ATOM 714 O O . SER A 1 106 ? 11.384 35.426 2.083 1.00 14.61 133 SER A O 1
ATOM 717 N N . ALA A 1 107 ? 10.203 34.118 0.682 1.00 15.64 134 ALA A N 1
ATOM 718 C CA . ALA A 1 107 ? 10.618 34.902 -0.477 1.00 15.57 134 ALA A CA 1
ATOM 719 C C . ALA A 1 107 ? 10.065 36.326 -0.420 1.00 14.68 134 ALA A C 1
ATOM 720 O O . ALA A 1 107 ? 10.780 37.286 -0.736 1.00 11.69 134 ALA A O 1
ATOM 722 N N . GLU A 1 108 ? 8.792 36.485 -0.029 1.00 15.41 135 GLU A N 1
ATOM 723 C CA . GLU A 1 108 ? 8.228 37.824 0.130 1.00 17.18 135 GLU A CA 1
ATOM 724 C C . GLU A 1 108 ? 9.000 38.630 1.168 1.00 13.74 135 GLU A C 1
ATOM 725 O O . GLU A 1 108 ? 9.244 39.827 0.979 1.00 13.75 135 GLU A O 1
ATOM 731 N N . ASN A 1 109 ? 9.397 37.989 2.271 1.00 11.23 136 ASN A N 1
ATOM 732 C CA . ASN A 1 109 ? 10.227 38.670 3.262 1.00 11.36 136 ASN A CA 1
ATOM 733 C C . ASN A 1 109 ? 11.580 39.066 2.681 1.00 9.61 136 ASN A C 1
ATOM 734 O O . ASN A 1 109 ? 12.085 40.163 2.962 1.00 8.39 136 ASN A O 1
ATOM 739 N N . ALA A 1 110 ? 12.195 38.179 1.886 1.00 5.78 137 ALA A N 1
ATOM 740 C CA . ALA A 1 110 ? 13.482 38.510 1.279 1.00 5.73 137 ALA A CA 1
ATOM 741 C C . ALA A 1 110 ? 13.375 39.744 0.390 1.00 5.27 137 ALA A C 1
ATOM 742 O O . ALA A 1 110 ? 14.270 40.595 0.391 1.00 5.00 137 ALA A O 1
ATOM 744 N N . LEU A 1 111 ? 12.292 39.848 -0.389 1.00 4.52 138 LEU A N 1
ATOM 745 C CA . LEU A 1 111 ? 12.118 41.009 -1.256 1.00 6.17 138 LEU A CA 1
ATOM 746 C C . LEU A 1 111 ? 12.050 42.296 -0.440 1.00 6.57 138 LEU A C 1
ATOM 747 O O . LEU A 1 111 ? 12.651 43.314 -0.814 1.00 8.38 138 LEU A O 1
ATOM 752 N N . ILE A 1 112 ? 11.324 42.263 0.677 1.00 6.28 139 ILE A N 1
ATOM 753 C CA . ILE A 1 112 ? 11.196 43.434 1.543 1.00 6.97 139 ILE A CA 1
ATOM 754 C C . ILE A 1 112 ? 12.545 43.798 2.151 1.00 6.18 139 ILE A C 1
ATOM 755 O O . ILE A 1 112 ? 12.946 44.971 2.163 1.00 6.37 139 ILE A O 1
ATOM 760 N N . TYR A 1 113 ? 13.248 42.803 2.700 1.00 3.99 140 TYR A N 1
ATOM 761 C CA . TYR A 1 113 ? 14.591 43.031 3.223 1.00 5.60 140 TYR A CA 1
ATOM 762 C C . TYR A 1 113 ? 15.484 43.676 2.175 1.00 5.11 140 TYR A C 1
ATOM 763 O O . TYR A 1 113 ? 16.236 44.610 2.468 1.00 3.71 140 TYR A O 1
ATOM 772 N N . VAL A 1 114 ? 15.462 43.141 0.951 1.00 5.66 141 VAL A N 1
ATOM 773 C CA . VAL A 1 114 ? 16.370 43.648 -0.069 1.00 4.98 141 VAL A CA 1
ATOM 774 C C . VAL A 1 114 ? 16.071 45.109 -0.368 1.00 6.02 141 VAL A C 1
ATOM 775 O O . VAL A 1 114 ? 16.991 45.920 -0.498 1.00 4.89 141 VAL A O 1
ATOM 779 N N . ASP A 1 115 ? 14.787 45.469 -0.480 1.00 7.30 142 ASP A N 1
ATOM 780 C CA . ASP A 1 115 ? 14.437 46.876 -0.679 1.00 8.16 142 ASP A CA 1
ATOM 781 C C . ASP A 1 115 ? 14.948 47.738 0.467 1.00 5.59 142 ASP A C 1
ATOM 782 O O . ASP A 1 115 ? 15.472 48.838 0.238 1.00 7.40 142 ASP A O 1
ATOM 787 N N . ASN A 1 116 ? 14.776 47.272 1.711 1.00 5.67 143 ASN A N 1
ATOM 788 C CA . ASN A 1 116 ? 15.208 48.079 2.853 1.00 4.41 143 ASN A CA 1
ATOM 789 C C . ASN A 1 116 ? 16.729 48.197 2.899 1.00 4.53 143 ASN A C 1
ATOM 790 O O . ASN A 1 116 ? 17.263 49.265 3.230 1.00 5.96 143 ASN A O 1
ATOM 795 N N . ILE A 1 117 ? 17.444 47.112 2.592 1.00 3.13 144 ILE A N 1
ATOM 796 C CA . ILE A 1 117 ? 18.906 47.166 2.572 1.00 2.59 144 ILE A CA 1
ATOM 797 C C . ILE A 1 117 ? 19.385 48.104 1.469 1.00 5.09 144 ILE A C 1
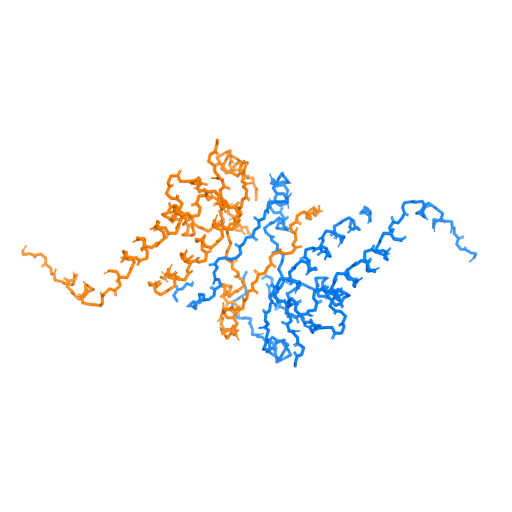ATOM 798 O O . ILE A 1 117 ? 20.290 48.924 1.676 1.00 6.08 144 ILE A O 1
ATOM 803 N N . ARG A 1 118 ? 18.807 47.970 0.274 1.00 4.98 145 ARG A N 1
ATOM 804 C CA . ARG A 1 118 ? 19.044 48.921 -0.808 1.00 7.76 145 ARG A CA 1
ATOM 805 C C . ARG A 1 118 ? 18.846 50.369 -0.343 1.00 6.05 145 ARG A C 1
ATOM 806 O O . ARG A 1 118 ? 19.715 51.224 -0.546 1.00 7.53 145 ARG A O 1
ATOM 814 N N . ASP A 1 119 ? 17.698 50.661 0.269 1.00 6.65 146 ASP A N 1
ATOM 815 C CA . ASP A 1 119 ? 17.417 52.037 0.675 1.00 7.22 146 ASP A CA 1
ATOM 816 C C . ASP A 1 119 ? 18.470 52.551 1.648 1.00 9.38 146 ASP A C 1
ATOM 817 O O . ASP A 1 119 ? 18.867 53.726 1.589 1.00 9.84 146 ASP A O 1
ATOM 822 N N . ALA A 1 120 ? 18.942 51.687 2.551 1.00 7.35 147 ALA A N 1
ATOM 823 C CA . ALA A 1 120 ? 19.934 52.122 3.523 1.00 7.25 147 ALA A CA 1
ATOM 824 C C . ALA A 1 120 ? 21.273 52.399 2.857 1.00 9.11 147 ALA A C 1
ATOM 825 O O . ALA A 1 120 ? 21.947 53.389 3.179 1.00 10.98 147 ALA A O 1
ATOM 827 N N . LEU A 1 121 ? 21.684 51.533 1.933 1.00 8.91 148 LEU A N 1
ATOM 828 C CA . LEU A 1 121 ? 22.943 51.762 1.240 1.00 9.06 148 LEU A CA 1
ATOM 829 C C . LEU A 1 121 ? 22.852 53.006 0.359 1.00 11.10 148 LEU A C 1
ATOM 830 O O . LEU A 1 121 ? 23.807 53.787 0.289 1.00 11.82 148 LEU A O 1
ATOM 835 N N . VAL A 1 122 ? 21.697 53.218 -0.290 1.00 12.00 149 VAL A N 1
ATOM 836 C CA . VAL A 1 122 ? 21.503 54.413 -1.121 1.00 11.23 149 VAL A CA 1
ATOM 837 C C . VAL A 1 122 ? 21.595 55.673 -0.270 1.00 12.16 149 VAL A C 1
ATOM 838 O O . VAL A 1 122 ? 22.144 56.698 -0.701 1.00 16.60 149 VAL A O 1
ATOM 842 N N . LYS A 1 123 ? 21.059 55.622 0.946 1.00 11.32 150 LYS A N 1
ATOM 843 C CA . LYS A 1 123 ? 21.076 56.792 1.820 1.00 12.18 150 LYS A CA 1
ATOM 844 C C . LYS A 1 123 ? 22.481 57.106 2.323 1.00 14.24 150 LYS A C 1
ATOM 845 O O . LYS A 1 123 ? 22.902 58.272 2.321 1.00 18.76 150 LYS A O 1
ATOM 851 N N . TYR A 1 124 ? 23.218 56.097 2.786 1.00 13.65 151 TYR A N 1
ATOM 852 C CA . TYR A 1 124 ? 24.481 56.365 3.460 1.00 14.20 151 TYR A CA 1
ATOM 853 C C . TYR A 1 124 ? 25.682 56.326 2.531 1.00 15.05 151 TYR A C 1
ATOM 854 O O . TYR A 1 124 ? 26.741 56.849 2.901 1.00 17.22 151 TYR A O 1
ATOM 863 N N . ASP A 1 125 ? 25.539 55.765 1.330 1.00 11.20 152 ASP A N 1
ATOM 864 C CA . ASP A 1 125 ? 26.596 55.785 0.317 1.00 13.10 152 ASP A CA 1
ATOM 865 C C . ASP A 1 125 ? 26.012 56.240 -1.019 1.00 13.94 152 ASP A C 1
ATOM 866 O O . ASP A 1 125 ? 25.999 55.487 -1.999 1.00 14.21 152 ASP A O 1
ATOM 871 N N . PRO A 1 126 ? 25.521 57.485 -1.091 1.00 15.31 153 PRO A N 1
ATOM 872 C CA . PRO A 1 126 ? 24.773 57.919 -2.285 1.00 16.58 153 PRO A CA 1
ATOM 873 C C . PRO A 1 126 ? 25.593 57.932 -3.564 1.00 17.34 153 PRO A C 1
ATOM 874 O O . PRO A 1 126 ? 25.007 57.853 -4.654 1.00 17.38 153 PRO A O 1
ATOM 878 N N . ASP A 1 127 ? 26.923 58.001 -3.472 1.00 15.45 154 ASP A N 1
ATOM 879 C CA . ASP A 1 127 ? 27.747 57.958 -4.674 1.00 16.81 154 ASP A CA 1
ATOM 880 C C . ASP A 1 127 ? 27.530 56.692 -5.479 1.00 16.63 154 ASP A C 1
ATOM 881 O O . ASP A 1 127 ? 27.853 56.672 -6.670 1.00 18.08 154 ASP A O 1
ATOM 886 N N . ASN A 1 128 ? 27.029 55.623 -4.846 1.00 15.70 155 ASN A N 1
ATOM 887 C CA . ASN A 1 128 ? 26.821 54.349 -5.521 1.00 14.06 155 ASN A CA 1
ATOM 888 C C . ASN A 1 128 ? 25.353 53.960 -5.566 1.00 15.26 155 ASN A C 1
ATOM 889 O O . ASN A 1 128 ? 25.037 52.779 -5.738 1.00 17.62 155 ASN A O 1
ATOM 894 N N . ALA A 1 129 ? 24.458 54.941 -5.432 1.00 14.75 156 ALA A N 1
ATOM 895 C CA . ALA A 1 129 ? 23.024 54.673 -5.409 1.00 15.17 156 ALA A CA 1
ATOM 896 C C . ALA A 1 129 ? 22.583 53.807 -6.586 1.00 16.53 156 ALA A C 1
ATOM 897 O O . ALA A 1 129 ? 21.846 52.836 -6.409 1.00 17.47 156 ALA A O 1
ATOM 899 N N A GLN A 1 130 ? 23.026 54.139 -7.804 0.50 15.34 157 GLN A N 1
ATOM 900 N N B GLN A 1 130 ? 23.037 54.159 -7.796 0.50 16.24 157 GLN A N 1
ATOM 901 C CA A GLN A 1 130 ? 22.533 53.401 -8.964 0.50 15.94 157 GLN A CA 1
ATOM 902 C CA B GLN A 1 130 ? 22.626 53.459 -9.010 0.50 17.19 157 GLN A CA 1
ATOM 903 C C A GLN A 1 130 ? 23.014 51.953 -8.954 0.50 16.31 157 GLN A C 1
ATOM 904 C C B GLN A 1 130 ? 23.034 51.991 -8.977 0.50 17.02 157 GLN A C 1
ATOM 905 O O A GLN A 1 130 ? 22.272 51.047 -9.353 0.50 17.45 157 GLN A O 1
ATOM 906 O O B GLN A 1 130 ? 22.256 51.109 -9.363 0.50 17.81 157 GLN A O 1
ATOM 917 N N . ILE A 1 131 ? 24.247 51.711 -8.501 1.00 15.77 158 ILE A N 1
ATOM 918 C CA . ILE A 1 131 ? 24.734 50.342 -8.397 1.00 14.61 158 ILE A CA 1
ATOM 919 C C . ILE A 1 131 ? 23.887 49.539 -7.413 1.00 12.45 158 ILE A C 1
ATOM 920 O O . ILE A 1 131 ? 23.517 48.391 -7.686 1.00 13.03 158 ILE A O 1
ATOM 925 N N . TYR A 1 132 ? 23.572 50.123 -6.256 1.00 11.09 159 TYR A N 1
ATOM 926 C CA . TYR A 1 132 ? 22.754 49.406 -5.277 1.00 11.19 159 TYR A CA 1
ATOM 927 C C . TYR A 1 132 ? 21.361 49.141 -5.828 1.00 10.61 159 TYR A C 1
ATOM 928 O O . TYR A 1 132 ? 20.802 48.056 -5.625 1.00 10.34 159 TYR A O 1
ATOM 937 N N . LYS A 1 133 ? 20.792 50.112 -6.548 1.00 10.80 160 LYS A N 1
ATOM 938 C CA . LYS A 1 133 ? 19.451 49.928 -7.097 1.00 12.07 160 LYS A CA 1
ATOM 939 C C . LYS A 1 133 ? 19.427 48.822 -8.143 1.00 13.22 160 LYS A C 1
ATOM 940 O O . LYS A 1 133 ? 18.510 47.990 -8.151 1.00 13.53 160 LYS A O 1
ATOM 946 N N . GLN A 1 134 ? 20.434 48.773 -9.016 1.00 13.81 161 GLN A N 1
ATOM 947 C CA . GLN A 1 134 ? 20.417 47.746 -10.054 1.00 14.55 161 GLN A CA 1
ATOM 948 C C . GLN A 1 134 ? 20.779 46.377 -9.487 1.00 13.78 161 GLN A C 1
ATOM 949 O O . GLN A 1 134 ? 20.172 45.370 -9.876 1.00 13.70 161 GLN A O 1
ATOM 955 N N . ASN A 1 135 ? 21.723 46.313 -8.537 1.00 12.09 162 ASN A N 1
ATOM 956 C CA . ASN A 1 135 ? 22.008 45.029 -7.895 1.00 10.06 162 ASN A CA 1
ATOM 957 C C . ASN A 1 135 ? 20.789 44.511 -7.150 1.00 10.45 162 ASN A C 1
ATOM 958 O O . ASN A 1 135 ? 20.504 43.306 -7.174 1.00 10.96 162 ASN A O 1
ATOM 963 N N . ALA A 1 136 ? 20.062 45.405 -6.473 1.00 9.57 163 ALA A N 1
ATOM 964 C CA . ALA A 1 136 ? 18.848 44.989 -5.770 1.00 8.57 163 ALA A CA 1
ATOM 965 C C . ALA A 1 136 ? 17.818 44.435 -6.748 1.00 9.70 163 ALA A C 1
ATOM 966 O O . ALA A 1 136 ? 17.197 43.403 -6.488 1.00 10.67 163 ALA A O 1
ATOM 968 N N . GLU A 1 137 ? 17.632 45.110 -7.884 1.00 11.43 164 GLU A N 1
ATOM 969 C CA . GLU A 1 137 ? 16.700 44.632 -8.899 1.00 12.30 164 GLU A CA 1
ATOM 970 C C . GLU A 1 137 ? 17.099 43.255 -9.413 1.00 13.94 164 GLU A C 1
ATOM 971 O O . GLU A 1 137 ? 16.257 42.358 -9.538 1.00 15.04 164 GLU A O 1
ATOM 977 N N . ARG A 1 138 ? 18.384 43.075 -9.729 1.00 12.17 165 ARG A N 1
ATOM 978 C CA . ARG A 1 138 ? 18.841 41.786 -10.245 1.00 12.66 165 ARG A CA 1
ATOM 979 C C . ARG A 1 138 ? 18.609 40.681 -9.225 1.00 12.62 165 ARG A C 1
ATOM 980 O O . ARG A 1 138 ? 18.136 39.587 -9.565 1.00 15.42 165 ARG A O 1
ATOM 988 N N . TYR A 1 139 ? 18.905 40.966 -7.959 1.00 12.17 166 TYR A N 1
ATOM 989 C CA . TYR A 1 139 ? 18.762 39.965 -6.910 1.00 9.75 166 TYR A CA 1
ATOM 990 C C . TYR A 1 139 ? 17.298 39.647 -6.656 1.00 9.53 166 TYR A C 1
ATOM 991 O O . TYR A 1 139 ? 16.930 38.481 -6.472 1.00 8.00 166 TYR A O 1
ATOM 1000 N N . LYS A 1 140 ? 16.445 40.671 -6.642 1.00 8.14 167 LYS A N 1
ATOM 1001 C CA . LYS A 1 140 ? 15.018 40.439 -6.465 1.00 10.38 167 LYS A CA 1
ATOM 1002 C C . LYS A 1 140 ? 14.469 39.585 -7.597 1.00 10.13 167 LYS A C 1
ATOM 1003 O O . LYS A 1 140 ? 13.613 38.726 -7.372 1.00 8.88 167 LYS A O 1
ATOM 1009 N N . ALA A 1 141 ? 14.968 39.796 -8.816 1.00 12.41 168 ALA A N 1
ATOM 1010 C CA . ALA A 1 141 ? 14.524 38.973 -9.940 1.00 14.55 168 ALA A CA 1
ATOM 1011 C C . ALA A 1 141 ? 14.873 37.511 -9.713 1.00 13.94 168 ALA A C 1
ATOM 1012 O O . ALA A 1 141 ? 14.076 36.616 -10.022 1.00 14.45 168 ALA A O 1
ATOM 1014 N N . LYS A 1 142 ? 16.063 37.248 -9.175 1.00 12.09 169 LYS A N 1
ATOM 1015 C CA . LYS A 1 142 ? 16.441 35.873 -8.868 1.00 12.95 169 LYS A CA 1
ATOM 1016 C C . LYS A 1 142 ? 15.548 35.288 -7.780 1.00 10.12 169 LYS A C 1
ATOM 1017 O O . LYS A 1 142 ? 15.162 34.117 -7.851 1.00 11.64 169 LYS A O 1
ATOM 1023 N N . ILE A 1 143 ? 15.211 36.089 -6.763 1.00 8.74 170 ILE A N 1
ATOM 1024 C CA . ILE A 1 143 ? 14.340 35.611 -5.691 1.00 7.86 170 ILE A CA 1
ATOM 1025 C C . ILE A 1 143 ? 12.965 35.263 -6.235 1.00 10.26 170 ILE A C 1
ATOM 1026 O O . ILE A 1 143 ? 12.392 34.218 -5.900 1.00 11.14 170 ILE A O 1
ATOM 1031 N N A ARG A 1 144 ? 12.393 36.150 -7.054 0.54 10.81 171 ARG A N 1
ATOM 1032 N N B ARG A 1 144 ? 12.403 36.143 -7.066 0.46 10.77 171 ARG A N 1
ATOM 1033 C CA A ARG A 1 144 ? 11.090 35.868 -7.650 0.54 11.68 171 ARG A CA 1
ATOM 1034 C CA B ARG A 1 144 ? 11.061 35.913 -7.590 0.46 11.34 171 ARG A CA 1
ATOM 1035 C C A ARG A 1 144 ? 11.138 34.597 -8.481 0.54 12.92 171 ARG A C 1
ATOM 1036 C C B ARG A 1 144 ? 11.014 34.704 -8.513 0.46 12.46 171 ARG A C 1
ATOM 1037 O O A ARG A 1 144 ? 10.223 33.767 -8.418 0.54 15.24 171 ARG A O 1
ATOM 1038 O O B ARG A 1 144 ? 9.995 34.006 -8.562 0.46 13.35 171 ARG A O 1
ATOM 1053 N N A GLN A 1 145 ? 12.198 34.439 -9.274 0.54 11.26 172 GLN A N 1
ATOM 1054 N N B GLN A 1 145 ? 12.092 34.450 -9.257 0.46 12.00 172 GLN A N 1
ATOM 1055 C CA A GLN A 1 145 ? 12.348 33.255 -10.109 0.54 13.10 172 GLN A CA 1
ATOM 1056 C CA B GLN A 1 145 ? 12.128 33.275 -10.119 0.46 14.01 172 GLN A CA 1
ATOM 1057 C C A GLN A 1 145 ? 12.427 31.996 -9.260 0.54 13.67 172 GLN A C 1
ATOM 1058 C C B GLN A 1 145 ? 12.221 32.001 -9.295 0.46 16.43 172 GLN A C 1
ATOM 1059 O O A GLN A 1 145 ? 11.834 30.965 -9.601 0.54 15.82 172 GLN A O 1
ATOM 1060 O O B GLN A 1 145 ? 11.524 31.019 -9.578 0.46 17.09 172 GLN A O 1
ATOM 1087 N N . ALA A 1 147 ? 11.127 31.468 -6.308 1.00 16.83 174 ALA A N 1
ATOM 1088 C CA . ALA A 1 147 ? 9.884 31.248 -5.577 1.00 17.17 174 ALA A CA 1
ATOM 1089 C C . ALA A 1 147 ? 8.638 31.225 -6.459 1.00 16.63 174 ALA A C 1
ATOM 1090 O O . ALA A 1 147 ? 7.527 31.186 -5.923 1.00 17.13 174 ALA A O 1
ATOM 1092 N N . ASP A 1 148 ? 8.795 31.259 -7.780 1.00 17.50 175 ASP A N 1
ATOM 1093 C CA . ASP A 1 148 ? 7.681 31.281 -8.719 1.00 16.82 175 ASP A CA 1
ATOM 1094 C C . ASP A 1 148 ? 6.704 30.142 -8.421 1.00 16.34 175 ASP A C 1
ATOM 1095 O O . ASP A 1 148 ? 7.086 28.967 -8.516 1.00 15.29 175 ASP A O 1
ATOM 1100 N N . PRO A 1 149 ? 5.457 30.443 -8.058 1.00 20.45 176 PRO A N 1
ATOM 1101 C CA . PRO A 1 149 ? 4.513 29.368 -7.712 1.00 21.71 176 PRO A CA 1
ATOM 1102 C C . PRO A 1 149 ? 4.219 28.419 -8.859 1.00 20.89 176 PRO A C 1
ATOM 1103 O O . PRO A 1 149 ? 3.898 27.247 -8.616 1.00 21.12 176 PRO A O 1
ATOM 1107 N N . LEU A 1 150 ? 4.310 28.891 -10.106 1.00 21.35 177 LEU A N 1
ATOM 1108 C CA . LEU A 1 150 ? 4.057 28.029 -11.255 1.00 20.50 177 LEU A CA 1
ATOM 1109 C C . LEU A 1 150 ? 5.078 26.907 -11.361 1.00 19.75 177 LEU A C 1
ATOM 1110 O O . LEU A 1 150 ? 4.793 25.881 -11.987 1.00 21.24 177 LEU A O 1
ATOM 1115 N N . ARG A 1 151 ? 6.254 27.084 -10.765 1.00 14.66 178 ARG A N 1
ATOM 1116 C CA . ARG A 1 151 ? 7.316 26.096 -10.825 1.00 14.49 178 ARG A CA 1
ATOM 1117 C C . ARG A 1 151 ? 7.195 25.027 -9.758 1.00 18.83 178 ARG A C 1
ATOM 1118 O O . ARG A 1 151 ? 7.770 23.948 -9.926 1.00 18.75 178 ARG A O 1
ATOM 1126 N N . ALA A 1 152 ? 6.466 25.305 -8.675 1.00 23.65 179 ALA A N 1
ATOM 1127 C CA . ALA A 1 152 ? 6.594 24.502 -7.461 1.00 26.57 179 ALA A CA 1
ATOM 1128 C C . ALA A 1 152 ? 6.005 23.108 -7.630 1.00 25.95 179 ALA A C 1
ATOM 1129 O O . ALA A 1 152 ? 6.585 22.130 -7.147 1.00 27.54 179 ALA A O 1
ATOM 1131 N N . GLU A 1 153 ? 4.850 22.988 -8.288 1.00 27.53 180 GLU A N 1
ATOM 1132 C CA . GLU A 1 153 ? 4.261 21.662 -8.448 1.00 29.57 180 GLU A CA 1
ATOM 1133 C C . GLU A 1 153 ? 5.071 20.818 -9.419 1.00 25.62 180 GLU A C 1
ATOM 1134 O O . GLU A 1 153 ? 5.347 19.642 -9.149 1.00 26.74 180 GLU A O 1
ATOM 1140 N N . LEU A 1 154 ? 5.489 21.408 -10.539 1.00 21.82 181 LEU A N 1
ATOM 1141 C CA . LEU A 1 154 ? 6.312 20.672 -11.487 1.00 20.42 181 LEU A CA 1
ATOM 1142 C C . LEU A 1 154 ? 7.605 20.196 -10.850 1.00 18.43 181 LEU A C 1
ATOM 1143 O O . LEU A 1 154 ? 8.125 19.138 -11.220 1.00 21.52 181 LEU A O 1
ATOM 1148 N N . GLU A 1 155 ? 8.127 20.952 -9.886 1.00 17.83 182 GLU A N 1
ATOM 1149 C CA . GLU A 1 155 ? 9.357 20.564 -9.204 1.00 23.34 182 GLU A CA 1
ATOM 1150 C C . GLU A 1 155 ? 9.181 19.262 -8.436 1.00 23.33 182 GLU A C 1
ATOM 1151 O O . GLU A 1 155 ? 10.161 18.553 -8.185 1.00 27.54 182 GLU A O 1
ATOM 1157 N N . LYS A 1 156 ? 7.942 18.928 -8.066 1.00 22.74 183 LYS A N 1
ATOM 1158 C CA . LYS A 1 156 ? 7.679 17.710 -7.302 1.00 27.63 183 LYS A CA 1
ATOM 1159 C C . LYS A 1 156 ? 7.865 16.449 -8.130 1.00 29.83 183 LYS A C 1
ATOM 1160 O O . LYS A 1 156 ? 7.960 15.357 -7.558 1.00 31.72 183 LYS A O 1
ATOM 1166 N N . ILE A 1 157 ? 7.889 16.567 -9.453 1.00 30.17 184 ILE A N 1
ATOM 1167 C CA . ILE A 1 157 ? 7.946 15.398 -10.323 1.00 30.30 184 ILE A CA 1
ATOM 1168 C C . ILE A 1 157 ? 9.266 14.684 -10.072 1.00 34.09 184 ILE A C 1
ATOM 1169 O O . ILE A 1 157 ? 10.337 15.306 -10.139 1.00 33.03 184 ILE A O 1
ATOM 1174 N N . PRO A 1 158 ? 9.233 13.395 -9.746 1.00 39.40 185 PRO A N 1
ATOM 1175 C CA . PRO A 1 158 ? 10.456 12.712 -9.314 1.00 42.69 185 PRO A CA 1
ATOM 1176 C C . PRO A 1 158 ? 11.465 12.588 -10.442 1.00 44.06 185 PRO A C 1
ATOM 1177 O O . PRO A 1 158 ? 11.115 12.432 -11.614 1.00 44.16 185 PRO A O 1
ATOM 1181 N N . ALA A 1 159 ? 12.736 12.668 -10.070 1.00 45.03 186 ALA A N 1
ATOM 1182 C CA . ALA A 1 159 ? 13.791 12.425 -11.037 1.00 46.73 186 ALA A CA 1
ATOM 1183 C C . ALA A 1 159 ? 13.854 10.940 -11.375 1.00 47.84 186 ALA A C 1
ATOM 1184 O O . ALA A 1 159 ? 13.354 10.082 -10.641 1.00 49.11 186 ALA A O 1
ATOM 1186 N N . ASP A 1 160 ? 14.472 10.644 -12.509 1.00 45.87 187 ASP A N 1
ATOM 1187 C CA . ASP A 1 160 ? 14.633 9.265 -12.928 1.00 44.80 187 ASP A CA 1
ATOM 1188 C C . ASP A 1 160 ? 15.615 8.542 -12.012 1.00 45.95 187 ASP A C 1
ATOM 1189 O O . ASP A 1 160 ? 16.458 9.177 -11.373 1.00 47.56 187 ASP A O 1
ATOM 1195 N N . GLU B 1 1 ? -6.058 63.348 14.820 1.00 49.60 28 GLU B N 1
ATOM 1196 C CA . GLU B 1 1 ? -5.219 62.504 15.667 1.00 49.67 28 GLU B CA 1
ATOM 1197 C C . GLU B 1 1 ? -3.765 62.962 15.661 1.00 44.37 28 GLU B C 1
ATOM 1198 O O . GLU B 1 1 ? -3.196 63.231 14.602 1.00 46.08 28 GLU B O 1
ATOM 1204 N N . LYS B 1 2 ? -3.167 63.048 16.847 1.00 36.88 29 LYS B N 1
ATOM 1205 C CA . LYS B 1 2 ? -1.748 63.343 16.943 1.00 32.35 29 LYS B CA 1
ATOM 1206 C C . LYS B 1 2 ? -0.928 62.217 16.319 1.00 26.21 29 LYS B C 1
ATOM 1207 O O . LYS B 1 2 ? -1.362 61.065 16.253 1.00 27.75 29 LYS B O 1
ATOM 1213 N N . PHE B 1 3 ? 0.265 62.569 15.852 1.00 23.45 30 PHE B N 1
ATOM 1214 C CA . PHE B 1 3 ? 1.267 61.566 15.516 1.00 18.69 30 PHE B CA 1
ATOM 1215 C C . PHE B 1 3 ? 1.543 60.689 16.737 1.00 20.08 30 PHE B C 1
ATOM 1216 O O . PHE B 1 3 ? 1.591 61.181 17.865 1.00 22.47 30 PHE B O 1
ATOM 1224 N N . LYS B 1 4 ? 1.723 59.383 16.517 1.00 19.36 31 LYS B N 1
ATOM 1225 C CA . LYS B 1 4 ? 1.818 58.407 17.602 1.00 18.93 31 LYS B CA 1
ATOM 1226 C C . LYS B 1 4 ? 3.157 57.682 17.544 1.00 17.07 31 LYS B C 1
ATOM 1227 O O . LYS B 1 4 ? 3.505 57.090 16.518 1.00 14.84 31 LYS B O 1
ATOM 1233 N N . VAL B 1 5 ? 3.883 57.702 18.660 1.00 15.85 32 VAL B N 1
ATOM 1234 C CA . VAL B 1 5 ? 5.227 57.145 18.763 1.00 14.04 32 VAL B CA 1
ATOM 1235 C C . VAL B 1 5 ? 5.260 56.195 19.949 1.00 12.51 32 VAL B C 1
ATOM 1236 O O . VAL B 1 5 ? 4.689 56.493 21.004 1.00 14.23 32 VAL B O 1
ATOM 1240 N N . ILE B 1 6 ? 5.944 55.060 19.797 1.00 10.75 33 ILE B N 1
ATOM 1241 C CA . ILE B 1 6 ? 6.107 54.146 20.918 1.00 9.40 33 ILE B CA 1
ATOM 1242 C C . ILE B 1 6 ? 7.574 53.771 21.085 1.00 7.60 33 ILE B C 1
ATOM 1243 O O . ILE B 1 6 ? 8.408 53.976 20.201 1.00 5.83 33 ILE B O 1
ATOM 1248 N N . THR B 1 7 ? 7.868 53.215 22.253 1.00 4.89 34 THR B N 1
ATOM 1249 C CA . THR B 1 7 ? 9.205 52.741 22.585 1.00 4.86 34 THR B CA 1
ATOM 1250 C C . THR B 1 7 ? 9.069 51.708 23.686 1.00 6.40 34 THR B C 1
ATOM 1251 O O . THR B 1 7 ? 8.105 51.730 24.458 1.00 9.29 34 THR B O 1
ATOM 1255 N N . THR B 1 8 ? 10.030 50.796 23.750 1.0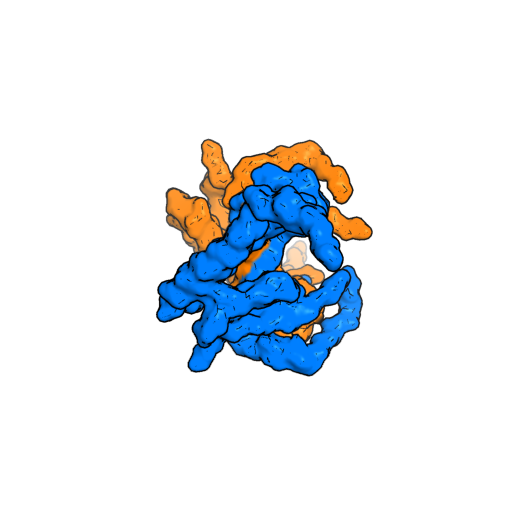0 5.55 35 THR B N 1
ATOM 1256 C CA . THR B 1 8 ? 10.083 49.891 24.896 1.00 7.13 35 THR B CA 1
ATOM 1257 C C . THR B 1 8 ? 10.977 50.412 26.010 1.00 7.18 35 THR B C 1
ATOM 1258 O O . THR B 1 8 ? 11.062 49.774 27.065 1.00 12.63 35 THR B O 1
ATOM 1262 N N A PHE B 1 9 ? 11.642 51.543 25.803 0.59 7.40 36 PHE B N 1
ATOM 1263 N N B PHE B 1 9 ? 11.646 51.550 25.816 0.41 7.63 36 PHE B N 1
ATOM 1264 C CA A PHE B 1 9 ? 12.612 52.080 26.747 0.59 7.44 36 PHE B CA 1
ATOM 1265 C CA B PHE B 1 9 ? 12.647 52.062 26.752 0.41 8.16 36 PHE B CA 1
ATOM 1266 C C A PHE B 1 9 ? 11.994 53.283 27.432 0.59 8.15 36 PHE B C 1
ATOM 1267 C C B PHE B 1 9 ? 12.065 53.293 27.440 0.41 8.43 36 PHE B C 1
ATOM 1268 O O A PHE B 1 9 ? 11.725 54.299 26.784 0.59 9.75 36 PHE B O 1
ATOM 1269 O O B PHE B 1 9 ? 11.894 54.338 26.804 0.41 8.96 36 PHE B O 1
ATOM 1284 N N . THR B 1 10 ? 11.789 53.170 28.743 1.00 10.04 37 THR B N 1
ATOM 1285 C CA . THR B 1 10 ? 11.026 54.192 29.452 1.00 10.91 37 THR B CA 1
ATOM 1286 C C . THR B 1 10 ? 11.692 55.561 29.381 1.00 11.38 37 THR B C 1
ATOM 1287 O O . THR B 1 10 ? 11.004 56.578 29.223 1.00 13.29 37 THR B O 1
ATOM 1291 N N . VAL B 1 11 ? 13.020 55.620 29.493 1.00 8.58 38 VAL B N 1
ATOM 1292 C CA . VAL B 1 11 ? 13.646 56.944 29.505 1.00 10.06 38 VAL B CA 1
ATOM 1293 C C . VAL B 1 11 ? 13.604 57.583 28.115 1.00 7.63 38 VAL B C 1
ATOM 1294 O O . VAL B 1 11 ? 13.589 58.818 27.996 1.00 8.36 38 VAL B O 1
ATOM 1298 N N . ILE B 1 12 ? 13.586 56.782 27.044 1.00 5.05 39 ILE B N 1
ATOM 1299 C CA . ILE B 1 12 ? 13.361 57.373 25.725 1.00 5.98 39 ILE B CA 1
ATOM 1300 C C . ILE B 1 12 ? 11.976 57.987 25.669 1.00 6.32 39 ILE B C 1
ATOM 1301 O O . ILE B 1 12 ? 11.793 59.084 25.131 1.00 6.60 39 ILE B O 1
ATOM 1306 N N . ALA B 1 13 ? 10.974 57.301 26.229 1.00 7.96 40 ALA B N 1
ATOM 1307 C CA . ALA B 1 13 ? 9.640 57.895 26.283 1.00 8.55 40 ALA B CA 1
ATOM 1308 C C . ALA B 1 13 ? 9.659 59.211 27.052 1.00 9.36 40 ALA B C 1
ATOM 1309 O O . ALA B 1 13 ? 9.037 60.195 26.626 1.00 10.92 40 ALA B O 1
ATOM 1311 N N . ASP B 1 14 ? 10.375 59.252 28.183 1.00 7.84 41 ASP B N 1
ATOM 1312 C CA . ASP B 1 14 ? 10.434 60.483 28.977 1.00 9.33 41 ASP B CA 1
ATOM 1313 C C . ASP B 1 14 ? 10.999 61.636 28.156 1.00 8.37 41 ASP B C 1
ATOM 1314 O O . ASP B 1 14 ? 10.457 62.751 28.163 1.00 10.60 41 ASP B O 1
ATOM 1327 N N . ALA B 1 16 ? 11.355 61.787 24.815 1.00 6.50 43 ALA B N 1
ATOM 1328 C CA . ALA B 1 16 ? 10.550 62.054 23.627 1.00 9.86 43 ALA B CA 1
ATOM 1329 C C . ALA B 1 16 ? 9.298 62.850 23.968 1.00 12.34 43 ALA B C 1
ATOM 1330 O O . ALA B 1 16 ? 8.871 63.697 23.175 1.00 12.30 43 ALA B O 1
ATOM 1332 N N . LYS B 1 17 ? 8.706 62.615 25.143 1.00 11.58 44 LYS B N 1
ATOM 1333 C CA . LYS B 1 17 ? 7.546 63.408 25.544 1.00 12.16 44 LYS B CA 1
ATOM 1334 C C . LYS B 1 17 ? 7.891 64.891 25.620 1.00 12.43 44 LYS B C 1
ATOM 1335 O O . LYS B 1 17 ? 7.063 65.744 25.286 1.00 14.12 44 LYS B O 1
ATOM 1341 N N . ASN B 1 18 ? 9.112 65.219 26.042 1.00 10.48 45 ASN B N 1
ATOM 1342 C CA . ASN B 1 18 ? 9.514 66.624 26.116 1.00 10.37 45 ASN B CA 1
ATOM 1343 C C . ASN B 1 18 ? 9.818 67.215 24.740 1.00 13.57 45 ASN B C 1
ATOM 1344 O O . ASN B 1 18 ? 9.572 68.405 24.512 1.00 18.74 45 ASN B O 1
ATOM 1349 N N . VAL B 1 19 ? 10.362 66.418 23.817 1.00 10.86 46 VAL B N 1
ATOM 1350 C CA . VAL B 1 19 ? 10.547 66.904 22.449 1.00 11.14 46 VAL B CA 1
ATOM 1351 C C . VAL B 1 19 ? 9.202 67.020 21.748 1.00 13.59 46 VAL B C 1
ATOM 1352 O O . VAL B 1 19 ? 8.946 67.978 21.001 1.00 16.62 46 VAL B O 1
ATOM 1356 N N . ALA B 1 20 ? 8.331 66.034 21.960 1.00 13.55 47 ALA B N 1
ATOM 1357 C CA . ALA B 1 20 ? 7.059 65.994 21.258 1.00 14.35 47 ALA B CA 1
ATOM 1358 C C . ALA B 1 20 ? 6.144 67.110 21.720 1.00 17.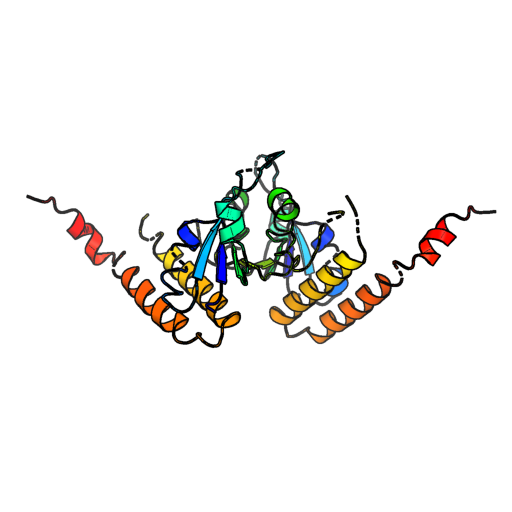25 47 ALA B C 1
ATOM 1359 O O . ALA B 1 20 ? 5.444 67.715 20.903 1.00 18.59 47 ALA B O 1
ATOM 1361 N N . GLY B 1 21 ? 6.137 67.395 23.020 1.00 17.31 48 GLY B N 1
ATOM 1362 C CA . GLY B 1 21 ? 5.192 68.374 23.534 1.00 19.39 48 GLY B CA 1
ATOM 1363 C C . GLY B 1 21 ? 3.780 67.953 23.181 1.00 19.41 48 GLY B C 1
ATOM 1364 O O . GLY B 1 21 ? 3.408 66.787 23.327 1.00 23.67 48 GLY B O 1
ATOM 1365 N N . ASP B 1 22 ? 2.985 68.896 22.674 1.00 23.46 49 ASP B N 1
ATOM 1366 C CA . ASP B 1 22 ? 1.620 68.595 22.270 1.00 25.01 49 ASP B CA 1
ATOM 1367 C C . ASP B 1 22 ? 1.511 68.127 20.822 1.00 24.40 49 ASP B C 1
ATOM 1368 O O . ASP B 1 22 ? 0.400 67.837 20.369 1.00 24.83 49 ASP B O 1
ATOM 1373 N N . ALA B 1 23 ? 2.629 68.029 20.091 1.00 23.03 50 ALA B N 1
ATOM 1374 C CA . ALA B 1 23 ? 2.577 67.673 18.672 1.00 22.55 50 ALA B CA 1
ATOM 1375 C C . ALA B 1 23 ? 2.409 66.176 18.438 1.00 22.20 50 ALA B C 1
ATOM 1376 O O . ALA B 1 23 ? 1.854 65.774 17.408 1.00 25.05 50 ALA B O 1
ATOM 1378 N N . ALA B 1 24 ? 2.895 65.338 19.346 1.00 18.73 51 ALA B N 1
ATOM 1379 C CA . ALA B 1 24 ? 2.794 63.894 19.178 1.00 19.99 51 ALA B CA 1
ATOM 1380 C C . ALA B 1 24 ? 2.476 63.249 20.518 1.00 20.91 51 ALA B C 1
ATOM 1381 O O . ALA B 1 24 ? 2.756 63.805 21.581 1.00 23.39 51 ALA B O 1
ATOM 1383 N N . GLU B 1 25 ? 1.886 62.059 20.446 1.00 17.80 52 GLU B N 1
ATOM 1384 C CA . GLU B 1 25 ? 1.620 61.230 21.612 1.00 18.35 52 GLU B CA 1
ATOM 1385 C C . GLU B 1 25 ? 2.704 60.163 21.713 1.00 18.16 52 GLU B C 1
ATOM 1386 O O . GLU B 1 25 ? 2.908 59.402 20.765 1.00 22.04 52 GLU B O 1
ATOM 1392 N N . VAL B 1 26 ? 3.389 60.110 22.852 1.00 16.03 53 VAL B N 1
ATOM 1393 C CA . VAL B 1 26 ? 4.482 59.171 23.081 1.00 13.63 53 VAL B CA 1
ATOM 1394 C C . VAL B 1 26 ? 4.062 58.191 24.171 1.00 13.63 53 VAL B C 1
ATOM 1395 O O . VAL B 1 26 ? 3.621 58.610 25.247 1.00 16.72 53 VAL B O 1
ATOM 1399 N N . SER B 1 27 ? 4.194 56.888 23.895 1.00 12.80 54 SER B N 1
ATOM 1400 C CA . SER B 1 27 ? 3.827 55.834 24.837 1.00 15.09 54 SER B CA 1
ATOM 1401 C C . SER B 1 27 ? 4.944 54.807 24.931 1.00 14.03 54 SER B C 1
ATOM 1402 O O . SER B 1 27 ? 5.656 54.553 23.959 1.00 12.07 54 SER B O 1
ATOM 1405 N N . SER B 1 28 ? 5.075 54.190 26.097 1.00 15.45 55 SER B N 1
ATOM 1406 C CA . SER B 1 28 ? 5.984 53.065 26.239 1.00 14.06 55 SER B CA 1
ATOM 1407 C C . SER B 1 28 ? 5.185 51.778 26.409 1.00 14.40 55 SER B C 1
ATOM 1408 O O . SER B 1 28 ? 4.079 51.773 26.960 1.00 15.28 55 SER B O 1
ATOM 1411 N N . ILE B 1 29 ? 5.731 50.687 25.888 1.00 12.10 56 ILE B N 1
ATOM 1412 C CA . ILE B 1 29 ? 5.164 49.368 26.134 1.00 12.82 56 ILE B CA 1
ATOM 1413 C C . ILE B 1 29 ? 6.224 48.519 26.811 1.00 13.26 56 ILE B C 1
ATOM 1414 O O . ILE B 1 29 ? 7.422 48.801 26.746 1.00 14.23 56 ILE B O 1
AT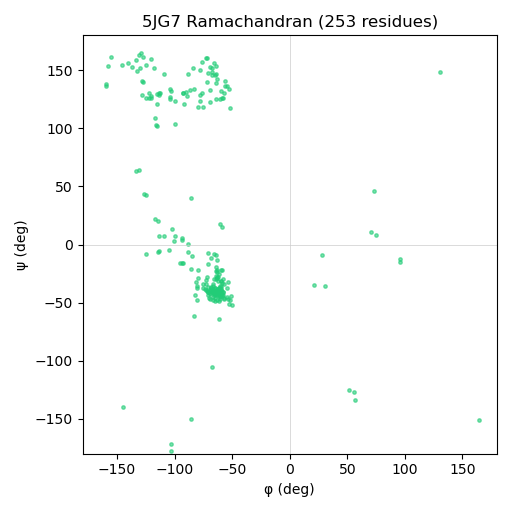OM 1419 N N . THR B 1 30 ? 5.769 47.466 27.480 1.00 12.81 57 THR B N 1
ATOM 1420 C CA . THR B 1 30 ? 6.670 46.640 28.266 1.00 16.60 57 THR B CA 1
ATOM 1421 C C . THR B 1 30 ? 7.241 45.526 27.406 1.00 18.82 57 THR B C 1
ATOM 1422 O O . THR B 1 30 ? 6.494 44.785 26.758 1.00 20.77 57 THR B O 1
ATOM 1426 N N . LYS B 1 31 ? 8.563 45.416 27.412 1.00 20.34 58 LYS B N 1
ATOM 1427 C CA . LYS B 1 31 ? 9.256 44.315 26.766 1.00 24.29 58 LYS B CA 1
ATOM 1428 C C . LYS B 1 31 ? 9.454 43.196 27.779 1.00 28.24 58 LYS B C 1
ATOM 1429 O O . LYS B 1 31 ? 10.069 43.430 28.828 1.00 26.95 58 LYS B O 1
ATOM 1435 N N . PRO B 1 32 ? 8.945 41.991 27.533 1.00 32.26 59 PRO B N 1
ATOM 1436 C CA . PRO B 1 32 ? 9.095 40.919 28.522 1.00 36.77 59 PRO B CA 1
ATOM 1437 C C . PRO B 1 32 ? 10.552 40.529 28.698 1.00 44.36 59 PRO B C 1
ATOM 1438 O O . PRO B 1 32 ? 11.352 40.574 27.760 1.00 45.52 59 PRO B O 1
ATOM 1442 N N . GLY B 1 33 ? 10.897 40.162 29.927 1.00 49.46 60 GLY B N 1
ATOM 1443 C CA . GLY B 1 33 ? 12.222 39.643 30.200 1.00 53.46 60 GLY B CA 1
ATOM 1444 C C . GLY B 1 33 ? 12.319 38.167 29.874 1.00 58.55 60 GLY B C 1
ATOM 1445 O O . GLY B 1 33 ? 13.100 37.766 29.004 1.00 58.38 60 GLY B O 1
ATOM 1446 N N . ALA B 1 34 ? 11.518 37.359 30.568 1.00 60.91 61 ALA B N 1
ATOM 1447 C CA . ALA B 1 34 ? 11.434 35.912 30.360 1.00 61.31 61 ALA B CA 1
ATOM 1448 C C . ALA B 1 34 ? 12.806 35.245 30.387 1.00 62.15 61 ALA B C 1
ATOM 1449 O O . ALA B 1 34 ? 12.915 34.044 30.635 1.00 61.69 61 ALA B O 1
ATOM 1451 N N . TYR B 1 39 ? 5.312 37.103 26.924 1.00 63.20 66 TYR B N 1
ATOM 1452 C CA . TYR B 1 39 ? 4.038 36.574 27.397 1.00 62.81 66 TYR B CA 1
ATOM 1453 C C . TYR B 1 39 ? 2.877 37.384 26.833 1.00 62.03 66 TYR B C 1
ATOM 1454 O O . TYR B 1 39 ? 2.981 37.954 25.747 1.00 64.12 66 TYR B O 1
ATOM 1456 N N . GLN B 1 40 ? 1.754 37.443 27.599 1.00 59.70 67 GLN B N 1
ATOM 1457 C CA . GLN B 1 40 ? 0.521 38.120 27.217 1.00 58.30 67 GLN B CA 1
ATOM 1458 C C . GLN B 1 40 ? 0.610 39.612 27.532 1.00 53.46 67 GLN B C 1
ATOM 1459 O O . GLN B 1 40 ? 1.030 39.991 28.630 1.00 52.30 67 GLN B O 1
ATOM 1465 N N . PRO B 1 41 ? 0.215 40.475 26.599 1.00 51.57 68 PRO B N 1
ATOM 1466 C CA . PRO B 1 41 ? 0.255 41.916 26.854 1.00 48.45 68 PRO B CA 1
ATOM 1467 C C . PRO B 1 41 ? -1.025 42.423 27.496 1.00 43.60 68 PRO B C 1
ATOM 1468 O O . PRO B 1 41 ? -2.125 41.924 27.251 1.00 43.50 68 PRO B O 1
ATOM 1472 N N . THR B 1 42 ? -0.860 43.437 28.341 1.00 39.72 69 THR B N 1
ATOM 1473 C CA . THR B 1 42 ? -1.996 44.047 29.006 1.00 34.37 69 THR B CA 1
ATOM 1474 C C . THR B 1 42 ? -2.897 44.739 27.984 1.00 32.31 69 THR B C 1
ATOM 1475 O O . THR B 1 42 ? -2.449 45.111 26.897 1.00 33.85 69 THR B O 1
ATOM 1479 N N . PRO B 1 43 ? -4.179 44.923 28.310 1.00 30.83 70 PRO B N 1
ATOM 1480 C CA . PRO B 1 43 ? -5.033 45.746 27.434 1.00 29.73 70 PRO B CA 1
ATOM 1481 C C . PRO B 1 43 ? -4.527 47.167 27.285 1.00 27.72 70 PRO B C 1
ATOM 1482 O O . PRO B 1 43 ? -4.710 47.781 26.222 1.00 28.54 70 PRO B O 1
ATOM 1486 N N . GLY B 1 44 ? -3.878 47.706 28.318 1.00 23.14 71 GLY B N 1
ATOM 1487 C CA . GLY B 1 44 ? -3.270 49.018 28.187 1.00 21.56 71 GLY B CA 1
ATOM 1488 C C . GLY B 1 44 ? -2.136 49.041 27.179 1.00 20.22 71 GLY B C 1
ATOM 1489 O O . GLY B 1 44 ? -1.960 50.027 26.457 1.00 20.29 71 GLY B O 1
ATOM 1490 N N . ASP B 1 45 ? -1.334 47.969 27.128 1.00 20.38 72 ASP B N 1
ATOM 1491 C CA . ASP B 1 45 ? -0.270 47.914 26.128 1.00 20.20 72 ASP B CA 1
ATOM 1492 C C . ASP B 1 45 ? -0.842 47.678 24.735 1.00 18.91 72 ASP B C 1
ATOM 1493 O O . ASP B 1 45 ? -0.319 48.215 23.751 1.00 20.24 72 ASP B O 1
ATOM 1498 N N . ILE B 1 46 ? -1.933 46.918 24.627 1.00 23.06 73 ILE B N 1
ATOM 1499 C CA . ILE B 1 46 ? -2.637 46.845 23.350 1.00 26.26 73 ILE B CA 1
ATOM 1500 C C . ILE B 1 46 ? -3.055 48.243 22.907 1.00 24.50 73 ILE B C 1
ATOM 1501 O O . ILE B 1 46 ? -2.827 48.645 21.761 1.00 26.67 73 ILE B O 1
ATOM 1506 N N . LYS B 1 47 ? -3.633 49.023 23.824 1.00 23.89 74 LYS B N 1
ATOM 1507 C CA . LYS B 1 47 ? -4.112 50.360 23.475 1.00 23.59 74 LYS B CA 1
ATOM 1508 C C . LYS B 1 47 ? -2.961 51.317 23.186 1.00 24.47 74 LYS B C 1
ATOM 1509 O O . LYS B 1 47 ? -3.049 52.149 22.272 1.00 26.96 74 LYS B O 1
ATOM 1511 N N . ARG B 1 48 ? -1.878 51.228 23.958 1.00 19.82 75 ARG B N 1
ATOM 1512 C CA . ARG B 1 48 ? -0.765 52.145 23.753 1.00 22.81 75 ARG B CA 1
ATOM 1513 C C . ARG B 1 48 ? -0.095 51.905 22.411 1.00 22.54 75 ARG B C 1
ATOM 1514 O O . ARG B 1 48 ? 0.376 52.851 21.772 1.00 25.88 75 ARG B O 1
ATOM 1522 N N . ALA B 1 49 ? -0.044 50.653 21.965 1.00 20.85 76 ALA B N 1
ATOM 1523 C CA . ALA B 1 49 ? 0.629 50.345 20.712 1.00 20.23 76 ALA B CA 1
ATOM 1524 C C . ALA B 1 49 ? -0.227 50.666 19.501 1.00 24.96 76 ALA B C 1
ATOM 1525 O O . ALA B 1 49 ? 0.310 50.860 18.406 1.00 22.09 76 ALA B O 1
ATOM 1527 N N . GLN B 1 50 ? -1.541 50.729 19.682 1.00 23.56 77 GLN B N 1
ATOM 1528 C CA . GLN B 1 50 ? -2.457 50.910 18.568 1.00 23.63 77 GLN B CA 1
ATOM 1529 C C . GLN B 1 50 ? -2.182 52.208 17.822 1.00 23.29 77 GLN B C 1
ATOM 1530 O O . GLN B 1 50 ? -2.052 53.276 18.424 1.00 23.52 77 GLN B O 1
ATOM 1536 N N . GLY B 1 51 ? -2.106 52.114 16.500 1.00 23.43 78 GLY B N 1
ATOM 1537 C CA . GLY B 1 51 ? -1.892 53.305 15.710 1.00 20.77 78 GLY B CA 1
ATOM 1538 C C . GLY B 1 51 ? -0.491 53.859 15.743 1.00 21.20 78 GLY B C 1
ATOM 1539 O O . GLY B 1 51 ? -0.268 54.948 15.210 1.00 19.78 78 GLY B O 1
ATOM 1540 N N . ALA B 1 52 ? 0.471 53.150 16.347 1.00 17.45 79 ALA B N 1
ATOM 1541 C CA . ALA B 1 52 ? 1.840 53.647 16.345 1.00 14.82 79 ALA B CA 1
ATOM 1542 C C . ALA B 1 52 ? 2.300 53.885 14.916 1.00 16.33 79 ALA B C 1
ATOM 1543 O O . ALA B 1 52 ? 2.060 53.065 14.023 1.00 15.97 79 ALA B O 1
ATOM 1545 N N . GLN B 1 53 ? 2.964 55.015 14.701 1.00 14.78 80 GLN B N 1
ATOM 1546 C CA . GLN B 1 53 ? 3.529 55.344 13.404 1.00 15.24 80 GLN B CA 1
ATOM 1547 C C . GLN B 1 53 ? 5.045 55.384 13.411 1.00 14.21 80 GLN B C 1
ATOM 1548 O O . GLN B 1 53 ? 5.652 55.553 12.347 1.00 14.04 80 GLN B O 1
ATOM 1554 N N . LEU B 1 54 ? 5.664 55.239 14.576 1.00 12.07 81 LEU B N 1
ATOM 1555 C CA . LEU B 1 54 ? 7.110 55.288 14.702 1.00 12.46 81 LEU B CA 1
ATOM 1556 C C . LEU B 1 54 ? 7.479 54.597 16.001 1.00 10.09 81 LEU B C 1
ATOM 1557 O O . LEU B 1 54 ? 6.799 54.776 17.011 1.00 8.26 81 LEU B O 1
ATOM 1562 N N . ILE B 1 55 ? 8.540 53.802 15.951 1.00 10.39 82 ILE B N 1
ATOM 1563 C CA . ILE B 1 55 ? 9.130 53.162 17.122 1.00 8.52 82 ILE B CA 1
ATOM 1564 C C . ILE B 1 55 ? 10.505 53.778 17.318 1.00 7.11 82 ILE B C 1
ATOM 1565 O O . ILE B 1 55 ? 11.290 53.863 16.365 1.00 8.84 82 ILE B O 1
ATOM 1570 N N . LEU B 1 56 ? 10.799 54.216 18.540 1.00 4.92 83 LEU B N 1
ATOM 1571 C CA . LEU B 1 56 ? 12.119 54.729 18.885 1.00 6.86 83 LEU B CA 1
ATOM 1572 C C . LEU B 1 56 ? 12.858 53.668 19.685 1.00 5.71 83 LEU B C 1
ATOM 1573 O O . LEU B 1 56 ? 12.295 53.093 20.624 1.00 7.43 83 LEU B O 1
ATOM 1578 N N . ALA B 1 57 ? 14.115 53.424 19.328 1.00 7.88 84 ALA B N 1
ATOM 1579 C CA . ALA B 1 57 ? 14.843 52.284 19.871 1.00 8.15 84 ALA B CA 1
ATOM 1580 C C . ALA B 1 57 ? 16.264 52.658 20.262 1.00 8.57 84 ALA B C 1
ATOM 1581 O O . ALA B 1 57 ? 16.863 53.570 19.694 1.00 7.34 84 ALA B O 1
ATOM 1583 N N . ASN B 1 58 ? 16.800 51.922 21.236 1.00 7.42 85 ASN B N 1
ATOM 1584 C CA . ASN B 1 58 ? 18.237 51.869 21.446 1.00 8.77 85 ASN B CA 1
ATOM 1585 C C . ASN B 1 58 ? 18.872 50.938 20.425 1.00 10.56 85 ASN B C 1
ATOM 1586 O O . ASN B 1 58 ? 18.256 49.972 19.962 1.00 10.53 85 ASN B O 1
ATOM 1591 N N . GLY B 1 59 ? 20.121 51.233 20.076 1.00 11.12 86 GLY B N 1
ATOM 1592 C CA . GLY B 1 59 ? 20.860 50.434 19.126 1.00 12.37 86 GLY B CA 1
ATOM 1593 C C . GLY B 1 59 ? 21.883 49.529 19.784 1.00 11.01 86 GLY B C 1
ATOM 1594 O O . GLY B 1 59 ? 21.953 49.382 21.009 1.00 10.66 86 GLY B O 1
ATOM 1595 N N . LEU B 1 60 ? 22.690 48.910 18.926 1.00 10.83 87 LEU B N 1
ATOM 1596 C CA . LEU B 1 60 ? 23.732 47.984 19.346 1.00 12.87 87 LEU B CA 1
ATOM 1597 C C . LEU B 1 60 ? 24.734 48.646 20.282 1.00 11.27 87 LEU B C 1
ATOM 1598 O O . LEU B 1 60 ? 25.267 47.991 21.186 1.00 10.04 87 LEU B O 1
ATOM 1603 N N . ASN B 1 61 ? 24.992 49.943 20.092 1.00 12.39 88 ASN B N 1
ATOM 1604 C CA . ASN B 1 61 ? 25.983 50.640 20.898 1.00 14.93 88 ASN B CA 1
ATOM 1605 C C . ASN B 1 61 ? 25.603 50.708 22.368 1.00 16.76 88 ASN B C 1
ATOM 1606 O O . ASN B 1 61 ? 26.440 51.108 23.185 1.00 18.66 88 ASN B O 1
ATOM 1611 N N . LEU B 1 62 ? 24.383 50.321 22.727 1.00 19.05 89 LEU B N 1
ATOM 1612 C CA . LEU B 1 62 ? 23.946 50.290 24.116 1.00 21.58 89 LEU B CA 1
ATOM 1613 C C . LEU B 1 62 ? 23.845 48.888 24.685 1.00 20.99 89 LEU B C 1
ATOM 1614 O O . LEU B 1 62 ? 23.473 48.736 25.855 1.00 25.06 89 LEU B O 1
ATOM 1619 N N A GLU B 1 63 ? 24.164 47.857 23.907 0.61 17.32 90 GLU B N 1
ATOM 1620 N N B GLU B 1 63 ? 24.116 47.859 23.889 0.39 18.07 90 GLU B N 1
ATOM 1621 C CA A GLU B 1 63 ? 24.249 46.505 24.443 0.61 17.60 90 GLU B CA 1
ATOM 1622 C CA B GLU B 1 63 ? 24.276 46.527 24.447 0.39 17.79 90 GLU B CA 1
ATOM 1623 C C A GLU B 1 63 ? 25.607 46.309 25.109 0.61 16.73 90 GLU B C 1
ATOM 1624 C C B GLU B 1 63 ? 25.604 46.453 25.184 0.39 17.95 90 GLU B C 1
ATOM 1625 O O A GLU B 1 63 ? 26.644 46.606 24.511 0.61 16.65 90 GLU B O 1
ATOM 1626 O O B GLU B 1 63 ? 26.616 46.987 24.723 0.39 18.12 90 GLU B O 1
ATOM 1637 N N . ARG B 1 64 ? 25.594 45.804 26.348 1.00 18.58 91 ARG B N 1
ATOM 1638 C CA . ARG B 1 64 ? 26.798 45.775 27.178 1.00 21.72 91 ARG B CA 1
ATOM 1639 C C . ARG B 1 64 ? 27.977 45.129 26.459 1.00 24.26 91 ARG B C 1
ATOM 1640 O O . ARG B 1 64 ? 29.087 45.674 26.459 1.00 24.40 91 ARG B O 1
ATOM 1642 N N . TRP B 1 65 ? 27.755 43.972 25.828 1.00 23.44 92 TRP B N 1
ATOM 1643 C CA . TRP B 1 65 ? 28.855 43.262 25.179 1.00 23.03 92 TRP B CA 1
ATOM 1644 C C . TRP B 1 65 ? 29.491 44.113 24.090 1.00 22.53 92 TRP B C 1
ATOM 1645 O O . TRP B 1 65 ? 30.711 44.070 23.884 1.00 25.64 92 TRP B O 1
ATOM 1656 N N . PHE B 1 66 ? 28.677 44.896 23.390 1.00 17.39 93 PHE B N 1
ATOM 1657 C CA . PHE B 1 66 ? 29.157 45.708 22.281 1.00 13.25 93 PHE B CA 1
ATOM 1658 C C . PHE B 1 66 ? 29.766 47.008 22.785 1.00 14.25 93 PHE B C 1
ATOM 1659 O O . PHE B 1 66 ? 30.848 47.407 22.339 1.00 17.15 93 PHE B O 1
ATOM 1667 N N . ALA B 1 67 ? 29.105 47.661 23.743 1.00 13.89 94 ALA B N 1
ATOM 1668 C CA . ALA B 1 67 ? 29.649 48.895 24.303 1.00 16.38 94 ALA B CA 1
ATOM 1669 C C . ALA B 1 67 ? 30.982 48.665 25.009 1.00 20.10 94 ALA B C 1
ATOM 1670 O O . ALA B 1 67 ? 31.816 49.574 25.066 1.00 22.50 94 ALA B O 1
ATOM 1672 N N . ARG B 1 68 ? 31.212 47.468 25.550 1.00 22.00 95 ARG B N 1
ATOM 1673 C CA . ARG B 1 68 ? 32.470 47.236 26.259 1.00 23.46 95 ARG B CA 1
ATOM 1674 C C . ARG B 1 68 ? 33.660 47.135 25.308 1.00 23.10 95 ARG B C 1
ATOM 1675 O O . ARG B 1 68 ? 34.774 47.522 25.679 1.00 24.79 95 ARG B O 1
ATOM 1683 N N . PHE B 1 69 ? 33.458 46.646 24.082 1.00 18.51 96 PHE B N 1
ATOM 1684 C CA . PHE B 1 69 ? 34.579 46.330 23.204 1.00 19.48 96 PHE B CA 1
ATOM 1685 C C . PHE B 1 69 ? 34.550 47.012 21.843 1.00 17.61 96 PHE B C 1
ATOM 1686 O O . PHE B 1 69 ? 35.533 46.900 21.096 1.00 20.55 96 PHE B O 1
ATOM 1694 N N . TYR B 1 70 ? 33.469 47.683 21.484 1.00 15.26 97 TYR B N 1
ATOM 1695 C CA . TYR B 1 70 ? 33.379 48.396 20.219 1.00 16.24 97 TYR B CA 1
ATOM 1696 C C . TYR B 1 70 ? 32.964 49.843 20.450 1.00 19.12 97 TYR B C 1
ATOM 1697 O O . TYR B 1 70 ? 32.110 50.385 19.738 1.00 19.94 97 TYR B O 1
ATOM 1706 N N . GLN B 1 71 ? 33.553 50.489 21.458 1.00 20.48 98 GLN B N 1
ATOM 1707 C CA . GLN B 1 71 ? 33.192 51.877 21.758 1.00 26.46 98 GLN B CA 1
ATOM 1708 C C . GLN B 1 71 ? 33.402 52.797 20.560 1.00 25.87 98 GLN B C 1
ATOM 1709 O O . GLN B 1 71 ? 32.646 53.758 20.377 1.00 25.15 98 GLN B O 1
ATOM 1715 N N . HIS B 1 72 ? 34.421 52.525 19.739 1.00 26.00 99 HIS B N 1
ATOM 1716 C CA . HIS B 1 72 ? 34.740 53.381 18.602 1.00 24.43 99 HIS B CA 1
ATOM 1717 C C . HIS B 1 72 ? 33.626 53.438 17.564 1.00 22.00 99 HIS B C 1
ATOM 1718 O O . HIS B 1 72 ? 33.681 54.290 16.668 1.00 21.36 99 HIS B O 1
ATOM 1725 N N . LEU B 1 73 ? 32.644 52.543 17.640 1.00 19.09 100 LEU B N 1
ATOM 1726 C CA . LEU B 1 73 ? 31.523 52.514 16.713 1.00 17.64 100 LEU B CA 1
ATOM 1727 C C . LEU B 1 73 ? 30.271 53.154 17.287 1.00 17.36 100 LEU B C 1
ATOM 1728 O O . LEU B 1 73 ? 29.196 53.017 16.696 1.00 16.81 100 LEU B O 1
ATOM 1733 N N A SER B 1 74 ? 30.392 53.857 18.418 0.61 15.85 101 SER B N 1
ATOM 1734 N N B SER B 1 74 ? 30.369 53.850 18.422 0.39 16.55 101 SER B N 1
ATOM 1735 C CA A SER B 1 74 ? 29.216 54.411 19.083 0.61 16.62 101 SER B CA 1
ATOM 1736 C CA B SER B 1 74 ? 29.153 54.369 19.041 0.39 16.63 101 SER B CA 1
ATOM 1737 C C A SER B 1 74 ? 28.456 55.384 18.188 0.61 16.61 101 SER B C 1
ATOM 1738 C C B SER B 1 74 ? 28.423 55.354 18.135 0.39 16.45 101 SER B C 1
ATOM 1739 O O A SER B 1 74 ? 27.231 55.494 18.299 0.61 17.96 101 SER B O 1
ATOM 1740 O O B SER B 1 74 ? 27.193 55.449 18.192 0.39 16.80 101 SER B O 1
ATOM 1745 N N . GLY B 1 75 ? 29.149 56.079 17.287 1.00 15.25 102 GLY B N 1
ATOM 1746 C CA . GLY B 1 75 ? 28.521 57.024 16.385 1.00 13.94 102 GLY B CA 1
ATOM 1747 C C . GLY B 1 75 ? 28.136 56.493 15.017 1.00 12.49 102 GLY B C 1
ATOM 1748 O O . GLY B 1 75 ? 27.668 57.260 14.166 1.00 12.63 102 GLY B O 1
ATOM 1749 N N . VAL B 1 76 ? 28.314 55.204 14.769 1.00 12.58 103 VAL B N 1
ATOM 1750 C CA . VAL B 1 76 ? 28.011 54.640 13.450 1.00 12.09 103 VAL B CA 1
ATOM 1751 C C . VAL B 1 76 ? 26.496 54.505 13.312 1.00 8.16 103 VAL B C 1
ATOM 1752 O O . VAL B 1 76 ? 25.850 53.965 14.221 1.00 8.82 103 VAL B O 1
ATOM 1756 N N . PRO B 1 77 ? 25.897 54.982 12.213 1.00 8.58 104 PRO B N 1
ATOM 1757 C CA . PRO B 1 77 ? 24.438 54.854 12.058 1.00 8.99 104 PRO B CA 1
ATOM 1758 C C . PRO B 1 77 ? 24.014 53.395 11.988 1.00 7.03 104 PRO B C 1
ATOM 1759 O O . PRO B 1 77 ? 24.711 52.553 11.419 1.00 6.97 104 PRO B O 1
ATOM 1763 N N . GLU B 1 78 ? 22.871 53.101 12.597 1.00 8.58 105 GLU B N 1
ATOM 1764 C CA . GLU B 1 78 ? 22.302 51.758 12.614 1.00 8.38 105 GLU B CA 1
ATOM 1765 C C . GLU B 1 78 ? 20.887 51.845 12.077 1.00 7.54 105 GLU B C 1
ATOM 1766 O O . GLU B 1 78 ? 20.084 52.638 12.577 1.00 10.73 105 GLU B O 1
ATOM 1772 N N . VAL B 1 79 ? 20.580 51.040 11.059 1.00 4.51 106 VAL B N 1
ATOM 1773 C CA . VAL B 1 79 ? 19.324 51.136 10.333 1.00 4.95 106 VAL B CA 1
ATOM 1774 C C . VAL B 1 79 ? 18.601 49.807 10.464 1.00 4.72 106 VAL B C 1
ATOM 1775 O O . VAL B 1 79 ? 19.187 48.753 10.189 1.00 3.77 106 VAL B O 1
ATOM 1779 N N . VAL B 1 80 ? 17.343 49.857 10.896 1.00 3.64 107 VAL B N 1
ATOM 1780 C CA . VAL B 1 80 ? 16.485 48.672 10.945 1.00 3.71 107 VAL B CA 1
ATOM 1781 C C . VAL B 1 80 ? 16.033 48.349 9.523 1.00 3.65 107 VAL B C 1
ATOM 1782 O O . VAL B 1 80 ? 15.359 49.165 8.887 1.00 7.71 107 VAL B O 1
ATOM 1786 N N . VAL B 1 81 ? 16.394 47.157 9.026 1.00 3.75 108 VAL B N 1
ATOM 1787 C CA . VAL B 1 81 ? 16.069 46.763 7.651 1.00 3.82 108 VAL B CA 1
ATOM 1788 C C . VAL B 1 81 ? 14.995 45.682 7.598 1.00 5.38 108 VAL B C 1
ATOM 1789 O O . VAL B 1 81 ? 14.691 45.170 6.508 1.00 5.80 108 VAL B O 1
ATOM 1793 N N . SER B 1 82 ? 14.385 45.337 8.733 1.00 6.92 109 SER B N 1
ATOM 1794 C CA . SER B 1 82 ? 13.334 44.317 8.757 1.00 7.95 109 SER B CA 1
ATOM 1795 C C . SER B 1 82 ? 11.919 44.886 8.636 1.00 8.37 109 SER B C 1
ATOM 1796 O O . SER B 1 82 ? 10.948 44.125 8.739 1.00 7.78 109 SER B O 1
ATOM 1799 N N . THR B 1 83 ? 11.768 46.192 8.449 1.00 9.84 110 THR B N 1
ATOM 1800 C CA . THR B 1 83 ? 10.440 46.805 8.409 1.00 9.80 110 THR B CA 1
ATOM 1801 C C . THR B 1 83 ? 9.595 46.191 7.298 1.00 11.07 110 THR B C 1
ATOM 1802 O O . THR B 1 83 ? 10.018 46.152 6.139 1.00 9.72 110 THR B O 1
ATOM 1806 N N . GLY B 1 84 ? 8.408 45.701 7.657 1.00 11.60 111 GLY B N 1
ATOM 1807 C CA . GLY B 1 84 ? 7.522 45.022 6.722 1.00 12.74 111 GLY B CA 1
ATOM 1808 C C . GLY B 1 84 ? 7.634 43.510 6.717 1.00 14.41 111 GLY B C 1
ATOM 1809 O O . GLY B 1 84 ? 6.746 42.837 6.165 1.00 13.22 111 GLY B O 1
ATOM 1810 N N . VAL B 1 85 ? 8.697 42.955 7.303 1.00 11.20 112 VAL B N 1
ATOM 1811 C CA . VAL B 1 85 ? 8.884 41.511 7.344 1.00 12.70 112 VAL B CA 1
ATOM 1812 C C . VAL B 1 85 ? 7.894 40.890 8.321 1.00 17.64 112 VAL B C 1
ATOM 1813 O O . VAL B 1 85 ? 7.626 41.431 9.403 1.00 18.02 112 VAL B O 1
ATOM 1817 N N . LYS B 1 86 ? 7.343 39.746 7.939 1.00 18.19 113 LYS B N 1
ATOM 1818 C CA . LYS B 1 86 ? 6.424 38.994 8.793 1.00 25.49 113 LYS B CA 1
ATOM 1819 C C . LYS B 1 86 ? 7.045 37.643 9.107 1.00 30.72 113 LYS B C 1
ATOM 1820 O O . LYS B 1 86 ? 7.134 36.789 8.208 1.00 31.26 113 LYS B O 1
ATOM 1826 N N . PRO B 1 87 ? 7.496 37.395 10.333 1.00 35.98 114 PRO B N 1
ATOM 1827 C CA . PRO B 1 87 ? 8.147 36.115 10.635 1.00 41.83 114 PRO B CA 1
ATOM 1828 C C . PRO B 1 87 ? 7.160 34.959 10.563 1.00 53.10 114 PRO B C 1
ATOM 1829 O O . PRO B 1 87 ? 5.941 35.141 10.570 1.00 51.63 114 PRO B O 1
ATOM 1841 N N . ALA B 1 103 ? 23.131 52.756 37.504 1.00 46.11 130 ALA B N 1
ATOM 1842 C CA . ALA B 1 103 ? 23.213 53.372 36.182 1.00 45.79 130 ALA B CA 1
ATOM 1843 C C . ALA B 1 103 ? 22.804 54.838 36.245 1.00 43.73 130 ALA B C 1
ATOM 1844 O O . ALA B 1 103 ? 21.962 55.215 37.058 1.00 43.70 130 ALA B O 1
ATOM 1846 N N . TRP B 1 104 ? 23.400 55.671 35.393 1.00 43.99 131 TRP B N 1
ATOM 1847 C CA . TRP B 1 104 ? 23.026 57.077 35.365 1.00 44.55 131 TRP B CA 1
ATOM 1848 C C . TRP B 1 104 ? 23.088 57.605 33.939 1.00 41.64 131 TRP B C 1
ATOM 1849 O O . TRP B 1 104 ? 23.907 57.167 33.125 1.00 41.67 131 TRP B O 1
ATOM 1868 N N . SER B 1 106 ? 24.092 60.591 31.844 1.00 29.18 133 SER B N 1
ATOM 1869 C CA . SER B 1 106 ? 24.862 61.829 31.843 1.00 27.68 133 SER B CA 1
ATOM 1870 C C . SER B 1 106 ? 24.165 62.888 30.998 1.00 25.81 133 SER B C 1
ATOM 1871 O O . SER B 1 106 ? 23.404 62.578 30.079 1.00 24.16 133 SER B O 1
ATOM 1874 N N . ALA B 1 107 ? 24.428 64.158 31.321 1.00 26.94 134 ALA B N 1
ATOM 1875 C CA . ALA B 1 107 ? 23.863 65.245 30.525 1.00 26.65 134 ALA B CA 1
ATOM 1876 C C . ALA B 1 107 ? 24.334 65.171 29.077 1.00 26.30 134 ALA B C 1
ATOM 1877 O O . ALA B 1 107 ? 23.554 65.410 28.147 1.00 25.83 134 ALA B 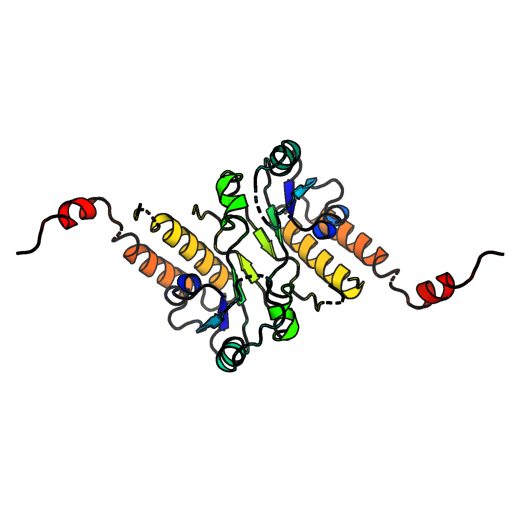O 1
ATOM 1879 N N . GLU B 1 108 ? 25.611 64.843 28.869 1.00 26.96 135 GLU B N 1
ATOM 1880 C CA . GLU B 1 108 ? 26.144 64.719 27.517 1.00 26.98 135 GLU B CA 1
ATOM 1881 C C . GLU B 1 108 ? 25.347 63.700 26.706 1.00 23.83 135 GLU B C 1
ATOM 1882 O O . GLU B 1 108 ? 24.971 63.957 25.556 1.00 21.84 135 GLU B O 1
ATOM 1888 N N . ASN B 1 109 ? 25.062 62.542 27.301 1.00 23.65 136 ASN B N 1
ATOM 1889 C CA . ASN B 1 109 ? 24.293 61.524 26.589 1.00 18.75 136 ASN B CA 1
ATOM 1890 C C . ASN B 1 109 ? 22.855 61.974 26.361 1.00 18.10 136 ASN B C 1
ATOM 1891 O O . ASN B 1 109 ? 22.268 61.686 25.310 1.00 16.28 136 ASN B O 1
ATOM 1896 N N . ALA B 1 110 ? 22.262 62.663 27.342 1.00 18.39 137 ALA B N 1
ATOM 1897 C CA . ALA B 1 110 ? 20.882 63.116 27.186 1.00 16.25 137 ALA B CA 1
ATOM 1898 C C . ALA B 1 110 ? 20.750 64.071 26.008 1.00 17.33 137 ALA B C 1
ATOM 1899 O O . ALA B 1 110 ? 19.755 64.032 25.271 1.00 15.59 137 ALA B O 1
ATOM 1901 N N . LEU B 1 111 ? 21.752 64.924 25.806 1.00 17.96 138 LEU B N 1
ATOM 1902 C CA . LEU B 1 111 ? 21.713 65.870 24.701 1.00 17.46 138 LEU B CA 1
ATOM 1903 C C . LEU B 1 111 ? 21.761 65.149 23.363 1.00 16.04 138 LEU B C 1
ATOM 1904 O O . LEU B 1 111 ? 21.053 65.531 22.428 1.00 15.78 138 LEU B O 1
ATOM 1909 N N . ILE B 1 112 ? 22.605 64.117 23.256 1.00 15.04 139 ILE B N 1
ATOM 1910 C CA . ILE B 1 112 ? 22.689 63.339 22.020 1.00 15.51 139 ILE B CA 1
ATOM 1911 C C . ILE B 1 112 ? 21.355 62.656 21.747 1.00 15.49 139 ILE B C 1
ATOM 1912 O O . ILE B 1 112 ? 20.825 62.710 20.630 1.00 14.68 139 ILE B O 1
ATOM 1917 N N . TYR B 1 113 ? 20.785 62.012 22.772 1.00 12.66 140 TYR B N 1
ATOM 1918 C CA . TYR B 1 113 ? 19.464 61.396 22.624 1.00 10.65 140 TYR B CA 1
ATOM 1919 C C . TYR B 1 113 ? 18.430 62.397 22.126 1.00 10.14 140 TYR B C 1
ATOM 1920 O O . TYR B 1 113 ? 17.616 62.091 21.250 1.00 8.92 140 TYR B O 1
ATOM 1929 N N . VAL B 1 114 ? 18.411 63.597 22.709 1.00 10.41 141 VAL B N 1
ATOM 1930 C CA . VAL B 1 114 ? 17.367 64.553 22.349 1.00 10.85 141 VAL B CA 1
ATOM 1931 C C . VAL B 1 114 ? 17.503 64.985 20.893 1.00 13.11 141 VAL B C 1
ATOM 1932 O O . VAL B 1 114 ? 16.503 65.101 20.172 1.00 12.22 141 VAL B O 1
ATOM 1936 N N . ASP B 1 115 ? 18.736 65.224 20.436 1.00 14.74 142 ASP B N 1
ATOM 1937 C CA . ASP B 1 115 ? 18.961 65.552 19.029 1.00 14.98 142 ASP B CA 1
ATOM 1938 C C . ASP B 1 115 ? 18.489 64.416 18.126 1.00 11.32 142 ASP B C 1
ATOM 1939 O O . ASP B 1 115 ? 17.822 64.648 17.113 1.00 13.85 142 ASP B O 1
ATOM 1944 N N . ASN B 1 116 ? 18.826 63.175 18.486 1.00 9.78 143 ASN B N 1
ATOM 1945 C CA . ASN B 1 116 ? 18.413 62.042 17.655 1.00 10.28 143 ASN B CA 1
ATOM 1946 C C . ASN B 1 116 ? 16.894 61.889 17.649 1.00 9.63 143 ASN B C 1
ATOM 1947 O O . ASN B 1 116 ? 16.296 61.585 16.612 1.00 13.35 143 ASN B O 1
ATOM 1952 N N . ILE B 1 117 ? 16.248 62.080 18.803 1.00 9.55 144 ILE B N 1
ATOM 1953 C CA . ILE B 1 117 ? 14.793 61.958 18.882 1.00 6.30 144 ILE B CA 1
ATOM 1954 C C . ILE B 1 117 ? 14.124 63.065 18.086 1.00 8.13 144 ILE B C 1
ATOM 1955 O O . ILE B 1 117 ? 13.160 62.832 17.342 1.00 9.51 144 ILE B O 1
ATOM 1960 N N . ARG B 1 118 ? 14.613 64.296 18.252 1.00 9.69 145 ARG B N 1
ATOM 1961 C CA . ARG B 1 118 ? 14.157 65.405 17.422 1.00 12.86 145 ARG B CA 1
ATOM 1962 C C . ARG B 1 118 ? 14.280 65.068 15.941 1.00 10.84 145 ARG B C 1
ATOM 1963 O O . ARG B 1 118 ? 13.317 65.210 15.188 1.00 12.71 145 ARG B O 1
ATOM 1971 N N . ASP B 1 119 ? 15.461 64.607 15.509 1.00 12.06 146 ASP B N 1
ATOM 1972 C CA . ASP B 1 119 ? 15.649 64.341 14.081 1.00 12.97 146 ASP B CA 1
ATOM 1973 C C . ASP B 1 119 ? 14.656 63.300 13.583 1.00 13.65 146 ASP B C 1
ATOM 1974 O O . ASP B 1 119 ? 14.113 63.427 12.477 1.00 16.57 146 ASP B O 1
ATOM 1979 N N . ALA B 1 120 ? 14.389 62.265 14.390 1.00 11.61 147 ALA B N 1
ATOM 1980 C CA . ALA B 1 120 ? 13.443 61.235 13.962 1.00 10.88 147 ALA B CA 1
ATOM 1981 C C . ALA B 1 120 ? 12.029 61.789 13.853 1.00 12.26 147 ALA B C 1
ATOM 1982 O O . ALA B 1 120 ? 11.297 61.459 12.915 1.00 16.71 147 ALA B O 1
ATOM 1984 N N . LEU B 1 121 ? 11.617 62.607 14.815 1.00 14.27 148 LEU B N 1
ATOM 1985 C CA . LEU B 1 121 ? 10.267 63.160 14.768 1.00 10.50 148 LEU B CA 1
ATOM 1986 C C . LEU B 1 121 ? 10.118 64.149 13.613 1.00 13.38 148 LEU B C 1
ATOM 1987 O O . LEU B 1 121 ? 9.050 64.225 12.997 1.00 14.48 148 LEU B O 1
ATOM 1992 N N . VAL B 1 122 ? 11.167 64.931 13.334 1.00 14.14 149 VAL B N 1
ATOM 1993 C CA . VAL B 1 122 ? 11.140 65.861 12.196 1.00 16.43 149 VAL B CA 1
ATOM 1994 C C . VAL B 1 122 ? 11.012 65.092 10.890 1.00 18.20 149 VAL B C 1
ATOM 1995 O O . VAL B 1 122 ? 10.298 65.513 9.967 1.00 21.35 149 VAL B O 1
ATOM 1999 N N . LYS B 1 123 ? 11.709 63.959 10.791 1.00 18.19 150 LYS B N 1
ATOM 2000 C CA . LYS B 1 123 ? 11.730 63.171 9.560 1.00 16.68 150 LYS B CA 1
ATOM 2001 C C . LYS B 1 123 ? 10.381 62.526 9.286 1.00 17.26 150 LYS B C 1
ATOM 2002 O O . LYS B 1 123 ? 9.877 62.571 8.155 1.00 19.50 150 LYS B O 1
ATOM 2008 N N . TYR B 1 124 ? 9.784 61.906 10.306 1.00 15.50 151 TYR B N 1
ATOM 2009 C CA . TYR B 1 124 ? 8.585 61.100 10.124 1.00 14.27 151 TYR B CA 1
ATOM 2010 C C . TYR B 1 124 ? 7.305 61.883 10.331 1.00 17.19 151 TYR B C 1
ATOM 2011 O O . TYR B 1 124 ? 6.240 61.430 9.892 1.00 20.33 151 TYR B O 1
ATOM 2020 N N . ASP B 1 125 ? 7.385 63.059 10.949 1.00 19.54 152 ASP B N 1
ATOM 2021 C CA . ASP B 1 125 ? 6.233 63.949 11.104 1.00 19.08 152 ASP B CA 1
ATOM 2022 C C . ASP B 1 125 ? 6.655 65.369 10.732 1.00 20.33 152 ASP B C 1
ATOM 2023 O O . ASP B 1 125 ? 6.647 66.282 11.564 1.00 20.26 152 ASP B O 1
ATOM 2028 N N . PRO B 1 126 ? 7.038 65.585 9.466 1.00 23.07 153 PRO B N 1
ATOM 2029 C CA . PRO B 1 126 ? 7.588 66.895 9.065 1.00 22.63 153 PRO B CA 1
ATOM 2030 C C . PRO B 1 126 ? 6.633 68.050 9.285 1.00 21.98 153 PRO B C 1
ATOM 2031 O O . PRO B 1 126 ? 7.086 69.202 9.367 1.00 22.47 153 PRO B O 1
ATOM 2035 N N . ASP B 1 127 ? 5.329 67.785 9.374 1.00 20.63 154 ASP B N 1
ATOM 2036 C CA . ASP B 1 127 ? 4.369 68.863 9.550 1.00 20.35 154 ASP B CA 1
ATOM 2037 C C . ASP B 1 127 ? 4.555 69.591 10.876 1.00 21.63 154 ASP B C 1
ATOM 2038 O O . ASP B 1 127 ? 4.079 70.721 11.017 1.00 24.07 154 ASP B O 1
ATOM 2043 N N . ASN B 1 128 ? 5.235 68.981 11.855 1.00 21.49 155 ASN B N 1
ATOM 2044 C CA . ASN B 1 128 ? 5.479 69.640 13.134 1.00 19.20 155 ASN B CA 1
ATOM 2045 C C . ASN B 1 128 ? 6.953 69.914 13.387 1.00 20.87 155 ASN B C 1
ATOM 2046 O O . ASN B 1 128 ? 7.341 70.137 14.539 1.00 23.54 155 ASN B O 1
ATOM 2051 N N . ALA B 1 129 ? 7.775 69.929 12.335 1.00 20.26 156 ALA B N 1
ATOM 2052 C CA . ALA B 1 129 ? 9.221 70.053 12.509 1.00 20.58 156 ALA B CA 1
ATOM 2053 C C . ALA B 1 129 ? 9.602 71.235 13.398 1.00 22.38 156 ALA B C 1
ATOM 2054 O O . ALA B 1 129 ? 10.475 71.106 14.268 1.00 23.33 156 ALA B O 1
ATOM 2056 N N . GLN B 1 130 ? 8.973 72.401 13.191 1.00 23.24 157 GLN B N 1
ATOM 2057 C CA . GLN B 1 130 ? 9.361 73.565 13.981 1.00 24.82 157 GLN B CA 1
ATOM 2058 C C . GLN B 1 130 ? 9.043 73.372 15.458 1.00 23.55 157 GLN B C 1
ATOM 2059 O O . GLN B 1 130 ? 9.823 73.794 16.319 1.00 25.08 157 GLN B O 1
ATOM 2065 N N . ILE B 1 131 ? 7.912 72.734 15.775 1.00 22.61 158 ILE B N 1
ATOM 2066 C CA . ILE B 1 131 ? 7.596 72.434 17.173 1.00 20.59 158 ILE B CA 1
ATOM 2067 C C . ILE B 1 131 ? 8.662 71.526 17.782 1.00 20.93 158 ILE B C 1
ATOM 2068 O O . ILE B 1 131 ? 9.174 71.785 18.879 1.00 24.29 158 ILE B O 1
ATOM 2073 N N . TYR B 1 132 ? 9.014 70.445 17.081 1.00 17.67 159 TYR B N 1
ATOM 2074 C CA . TYR B 1 132 ? 10.002 69.523 17.627 1.00 17.28 159 TYR B CA 1
ATOM 2075 C C . TYR B 1 132 ? 11.345 70.209 17.812 1.00 19.19 159 TYR B C 1
ATOM 2076 O O . TYR B 1 132 ? 12.044 69.970 18.799 1.00 21.90 159 TYR B O 1
ATOM 2085 N N . LYS B 1 133 ? 11.723 71.073 16.865 1.00 19.50 160 LYS B N 1
ATOM 2086 C CA . LYS B 1 133 ? 13.043 71.689 16.936 1.00 19.84 160 LYS B CA 1
ATOM 2087 C C . LYS B 1 133 ? 13.130 72.653 18.109 1.00 20.62 160 LYS B C 1
ATOM 2088 O O . LYS B 1 133 ? 14.163 72.731 18.787 1.00 23.19 160 LYS B O 1
ATOM 2094 N N . GLN B 1 134 ? 12.053 73.380 18.377 1.00 20.21 161 GLN B N 1
ATOM 2095 C CA . GLN B 1 134 ? 12.120 74.360 19.455 1.00 23.76 161 GLN B CA 1
ATOM 2096 C C . GLN B 1 134 ? 11.944 73.707 20.820 1.00 22.80 161 GLN B C 1
ATOM 2097 O O . GLN B 1 134 ? 12.578 74.134 21.793 1.00 26.01 161 GLN B O 1
ATOM 2103 N N . ASN B 1 135 ? 11.092 72.677 20.915 1.00 19.74 162 ASN B N 1
ATOM 2104 C CA . ASN B 1 135 ? 10.994 71.912 22.159 1.00 16.86 162 ASN B CA 1
ATOM 2105 C C . ASN B 1 135 ? 12.322 71.268 22.510 1.00 17.51 162 ASN B C 1
ATOM 2106 O O . ASN B 1 135 ? 12.740 71.277 23.671 1.00 19.32 162 ASN B O 1
ATOM 2111 N N . ALA B 1 136 ? 12.985 70.677 21.520 1.00 14.19 163 ALA B N 1
ATOM 2112 C CA . ALA B 1 136 ? 14.296 70.091 21.764 1.00 15.27 163 ALA B CA 1
ATOM 2113 C C . ALA B 1 136 ? 15.299 71.146 22.205 1.00 16.36 163 ALA B C 1
ATOM 2114 O O . ALA B 1 136 ? 16.110 70.903 23.106 1.00 20.48 163 ALA B O 1
ATOM 2116 N N . GLU B 1 137 ? 15.271 72.325 21.576 1.00 18.92 164 GLU B N 1
ATOM 2117 C CA . GLU B 1 137 ? 16.228 73.357 21.953 1.00 19.80 164 GLU B CA 1
ATOM 2118 C C . GLU B 1 137 ? 15.981 73.815 23.384 1.00 19.01 164 GLU B C 1
ATOM 2119 O O . GLU B 1 137 ? 16.925 73.981 24.171 1.00 19.39 164 GLU B O 1
ATOM 2125 N N . ARG B 1 138 ? 14.714 73.998 23.745 1.00 15.52 165 ARG B N 1
ATOM 2126 C CA . ARG B 1 138 ? 14.383 74.363 25.118 1.00 18.53 165 ARG B CA 1
ATOM 2127 C C . ARG B 1 138 ? 14.784 73.267 26.094 1.00 19.39 165 ARG B C 1
ATOM 2128 O O . ARG B 1 138 ? 15.345 73.544 27.160 1.00 22.83 165 ARG B O 1
ATOM 2136 N N . TYR B 1 139 ? 14.503 72.008 25.745 1.00 17.97 166 TYR B N 1
ATOM 2137 C CA . TYR B 1 139 ? 14.835 70.909 26.639 1.00 12.23 166 TYR B CA 1
ATOM 2138 C C . TYR B 1 139 ? 16.341 70.782 26.800 1.00 14.10 166 TYR B C 1
ATOM 2139 O O . TYR B 1 139 ? 16.835 70.579 27.914 1.00 14.57 166 TYR B O 1
ATOM 2148 N N . LYS B 1 140 ? 17.088 70.882 25.693 1.00 13.09 167 LYS B N 1
ATOM 2149 C CA . LYS B 1 140 ? 18.543 70.838 25.777 1.00 17.33 167 LYS B CA 1
ATOM 2150 C C . LYS B 1 140 ? 19.068 71.965 26.656 1.00 18.93 167 LYS B C 1
ATOM 2151 O O . LYS B 1 140 ? 20.029 71.777 27.408 1.00 18.65 167 LYS B O 1
ATOM 2157 N N . ALA B 1 141 ? 18.462 73.144 26.549 1.00 20.40 168 ALA B N 1
ATOM 2158 C CA . ALA B 1 141 ? 18.90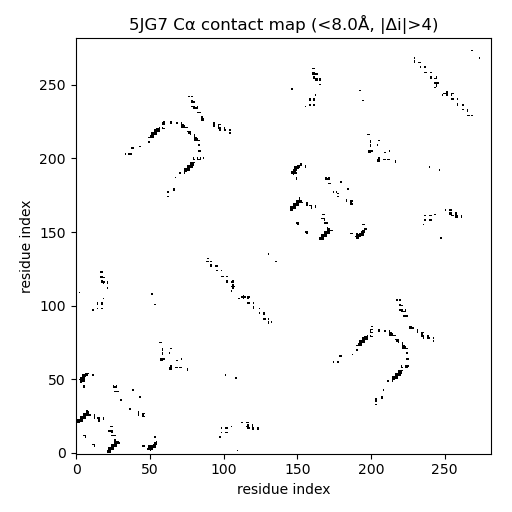8 74.273 27.359 1.00 20.68 168 ALA B CA 1
ATOM 2159 C C . ALA B 1 141 ? 18.728 73.978 28.839 1.00 20.61 168 ALA B C 1
ATOM 2160 O O . ALA B 1 141 ? 19.603 74.294 29.654 1.00 22.90 168 ALA B O 1
ATOM 2162 N N . LYS B 1 142 ? 17.615 73.341 29.203 1.00 17.84 169 LYS B N 1
ATOM 2163 C CA . LYS B 1 142 ? 17.421 72.943 30.593 1.00 15.78 169 LYS B CA 1
ATOM 2164 C C . LYS B 1 142 ? 18.417 71.869 31.002 1.00 18.48 169 LYS B C 1
ATOM 2165 O O . LYS B 1 142 ? 18.960 71.910 32.111 1.00 20.64 169 LYS B O 1
ATOM 2171 N N . ILE B 1 143 ? 18.678 70.904 30.116 1.00 16.42 170 ILE B N 1
ATOM 2172 C CA . ILE B 1 143 ? 19.600 69.824 30.451 1.00 18.12 170 ILE B CA 1
ATOM 2173 C C . ILE B 1 143 ? 20.985 70.372 30.770 1.00 21.96 170 ILE B C 1
ATOM 2174 O O . ILE B 1 143 ? 21.626 69.954 31.745 1.00 21.77 170 ILE B O 1
ATOM 2179 N N A ARG B 1 144 ? 21.474 71.313 29.961 0.55 22.24 171 ARG B N 1
ATOM 2180 N N B ARG B 1 144 ? 21.465 71.341 29.985 0.45 22.91 171 ARG B N 1
ATOM 2181 C CA A ARG B 1 144 ? 22.773 71.913 30.245 0.55 24.49 171 ARG B CA 1
ATOM 2182 C CA B ARG B 1 144 ? 22.789 71.896 30.251 0.45 25.29 171 ARG B CA 1
ATOM 2183 C C A ARG B 1 144 ? 22.747 72.699 31.550 0.55 26.26 171 ARG B C 1
ATOM 2184 C C B ARG B 1 144 ? 22.794 72.814 31.474 0.45 27.13 171 ARG B C 1
ATOM 2185 O O A ARG B 1 144 ? 23.714 72.658 32.319 0.55 26.99 171 ARG B O 1
ATOM 2186 O O B ARG B 1 144 ? 23.841 72.985 32.107 0.45 28.55 171 ARG B O 1
ATOM 2201 N N . GLN B 1 145 ? 21.649 73.410 31.825 1.00 27.44 172 GLN B N 1
ATOM 2202 C CA . GLN B 1 145 ? 21.557 74.146 33.091 1.00 29.64 172 GLN B CA 1
ATOM 2203 C C . GLN B 1 145 ? 21.667 73.195 34.276 1.00 34.99 172 GLN B C 1
ATOM 2204 O O . GLN B 1 145 ? 22.272 73.535 35.302 1.00 35.96 172 GLN B O 1
ATOM 2226 N N . ALA B 1 147 ? 23.338 70.494 34.276 1.00 38.77 174 ALA B N 1
ATOM 2227 C CA . ALA B 1 147 ? 24.666 69.892 34.262 1.00 36.08 174 ALA B CA 1
ATOM 2228 C C . ALA B 1 147 ? 25.745 70.761 34.893 1.00 35.54 174 ALA B C 1
ATOM 2229 O O . ALA B 1 147 ? 26.868 70.274 35.076 1.00 38.01 174 ALA B O 1
ATOM 2231 N N . ASP B 1 148 ? 25.451 72.017 35.215 1.00 34.31 175 ASP B N 1
ATOM 2232 C CA . ASP B 1 148 ? 26.490 72.920 35.690 1.00 30.31 175 ASP B CA 1
ATOM 2233 C C . ASP B 1 148 ? 27.162 72.339 36.934 1.00 29.08 175 ASP B C 1
ATOM 2234 O O . ASP B 1 148 ? 26.472 72.004 37.906 1.00 29.52 175 ASP B O 1
ATOM 2239 N N . PRO B 1 149 ? 28.491 72.199 36.938 1.00 26.60 176 PRO B N 1
ATOM 2240 C CA . PRO B 1 149 ? 29.157 71.621 38.114 1.00 26.09 176 PRO B CA 1
ATOM 2241 C C . PRO B 1 149 ? 29.031 72.489 39.345 1.00 22.72 176 PRO B C 1
ATOM 2242 O O . PRO B 1 149 ? 29.028 71.957 40.463 1.00 22.92 176 PRO B O 1
ATOM 2246 N N . LEU B 1 150 ? 28.940 73.811 39.174 1.00 19.25 177 LEU B N 1
ATOM 2247 C CA . LEU B 1 150 ? 28.700 74.683 40.312 1.00 16.80 177 LEU B CA 1
ATOM 2248 C C . LEU B 1 150 ? 27.365 74.359 40.967 1.00 18.08 177 LEU B C 1
ATOM 2249 O O . LEU B 1 150 ? 27.263 74.311 42.197 1.00 18.10 177 LEU B O 1
ATOM 2254 N N . ARG B 1 151 ? 26.336 74.102 40.156 1.00 19.67 178 ARG B N 1
ATOM 2255 C CA . ARG B 1 151 ? 25.028 73.771 40.706 1.00 24.57 178 ARG B CA 1
ATOM 2256 C C . ARG B 1 151 ? 25.108 72.539 41.601 1.00 25.29 178 ARG B C 1
ATOM 2257 O O . ARG B 1 151 ? 24.514 72.514 42.685 1.00 25.68 178 ARG B O 1
ATOM 2265 N N . ALA B 1 152 ? 25.886 71.531 41.192 1.00 27.94 179 ALA B N 1
ATOM 2266 C CA . ALA B 1 152 ? 26.028 70.323 42.002 1.00 28.27 179 ALA B CA 1
ATOM 2267 C C . ALA B 1 152 ? 26.672 70.625 43.350 1.00 27.15 179 ALA B C 1
ATOM 2268 O O . ALA B 1 152 ? 26.279 70.054 44.375 1.00 31.16 179 ALA B O 1
ATOM 2270 N N . GLU B 1 153 ? 27.665 71.518 43.373 1.00 23.92 180 GLU B N 1
ATOM 2271 C CA . GLU B 1 153 ? 28.300 71.875 44.637 1.00 24.25 180 GLU B CA 1
ATOM 2272 C C . GLU B 1 153 ? 27.325 72.612 45.545 1.00 22.56 180 GLU B C 1
ATOM 2273 O O . GLU B 1 153 ? 27.192 72.284 46.727 1.00 23.96 180 GLU B O 1
ATOM 2279 N N . LEU B 1 154 ? 26.623 73.610 45.005 1.00 18.51 181 LEU B N 1
ATOM 2280 C CA . LEU B 1 154 ? 25.693 74.369 45.831 1.00 19.91 181 LEU B CA 1
ATOM 2281 C C . LEU B 1 154 ? 24.580 73.499 46.396 1.00 24.40 181 LEU B C 1
ATOM 2282 O O . LEU B 1 154 ? 24.014 73.841 47.441 1.00 24.60 181 LEU B O 1
ATOM 2287 N N . GLU B 1 155 ? 24.258 72.382 45.735 1.00 27.15 182 GLU B N 1
ATOM 2288 C CA . GLU B 1 155 ? 23.281 71.445 46.286 1.00 31.28 182 GLU B CA 1
ATOM 2289 C C . GLU B 1 155 ? 23.755 70.840 47.601 1.00 31.62 182 GLU B C 1
ATOM 2290 O O . GLU B 1 155 ? 22.929 70.452 48.432 1.00 33.42 182 GLU B O 1
ATOM 2296 N N . LYS B 1 156 ? 25.070 70.731 47.806 1.00 31.09 183 LYS B N 1
ATOM 2297 C CA . LYS B 1 156 ? 25.579 70.118 49.028 1.00 32.84 183 LYS B CA 1
ATOM 2298 C C . LYS B 1 156 ? 25.369 70.992 50.255 1.00 33.26 183 LYS B C 1
ATOM 2299 O O . LYS B 1 156 ? 25.637 70.534 51.370 1.00 34.72 183 LYS B O 1
ATOM 2305 N N . ILE B 1 157 ? 24.903 72.225 50.083 1.00 30.40 184 ILE B N 1
ATOM 2306 C CA . ILE B 1 157 ? 24.726 73.136 51.209 1.00 29.93 184 ILE B CA 1
ATOM 2307 C C . ILE B 1 157 ? 23.437 72.797 51.946 1.00 33.44 184 ILE B C 1
ATOM 2308 O O . ILE B 1 157 ? 22.346 72.879 51.363 1.00 31.17 184 ILE B O 1
ATOM 2313 N N . PRO B 1 158 ? 23.512 72.423 53.219 1.00 37.25 185 PRO B N 1
ATOM 2314 C CA . PRO B 1 158 ? 22.293 72.088 53.959 1.00 39.45 185 PRO B CA 1
ATOM 2315 C C . PRO B 1 158 ? 21.484 73.332 54.287 1.00 41.44 185 PRO B C 1
ATOM 2316 O O . PRO B 1 158 ? 21.980 74.461 54.269 1.00 41.53 185 PRO B O 1
ATOM 2320 N N . ALA B 1 159 ? 20.208 73.104 54.584 1.00 41.70 186 ALA B N 1
ATOM 2321 C CA . ALA B 1 159 ? 19.323 74.187 54.980 1.00 41.63 186 ALA B CA 1
ATOM 2322 C C . ALA B 1 159 ? 19.710 74.720 56.357 1.00 42.07 186 ALA B C 1
ATOM 2323 O O . ALA B 1 159 ? 20.278 74.006 57.188 1.00 41.52 186 ALA B O 1
ATOM 2325 N N . ASP B 1 160 ? 19.397 75.992 56.591 1.00 43.96 187 ASP B N 1
ATOM 2326 C CA . ASP B 1 160 ? 19.648 76.618 57.886 1.00 44.81 187 ASP B CA 1
ATOM 2327 C C . ASP B 1 160 ? 18.865 75.894 58.978 1.00 45.85 187 ASP B C 1
ATOM 2328 O O . ASP B 1 160 ? 17.805 75.320 58.720 1.00 46.42 187 ASP B O 1
#